Protein AF-W2SW38-F1 (afdb_monomer_lite)

Secondary structure (DSSP, 8-state):
-PPPHHHHHHHHHHHHHTS--------GGG------HHHHHHHHHHHHHHHHHHHHHHHHHHHHS-S-----HHHHHSPPPSTHHHHHHHHHHHHHHHHHHHHHHTTT-HHHHHHHHHHHHHHHHHHT-S-HHHHHHHHHHHHHHHHHHHHHHTS-TTTGGG-HHHHTSTTHHHHHHHHTTSPSSPPP-----SSS--HHHHHHHHHHHHT-TTSHHHHHHHHHHHT------

InterPro domains:
  IPR025749 Sphingomyelin synthase-like domain [PF14360] (107-150)
  IPR045221 Sphingomyelin synthase-like [PTHR21290] (114-204)

pLDDT: mean 73.62, std 12.61, range [33.59, 91.12]

Organism: Necator americanus (NCBI:txid51031)

Radius of gyration: 24.71 Å; chains: 1; bounding box: 71×54×63 Å

Sequence (233 aa):
MRIPYAAQLQRDEIAYETNTVEVPLKPHNEREYKPERLKTVLTVLCFAIVMCINHFVLAVISDIISRLPLPDLAHSLIKQYDTPRHMADVFASVASSVLVLVCVVFHKYRLAAITSCIIAMVCVVVSRIHYSVDVVMGYWISSIIFSVYHGFCEVPHVLRPRNRPFRRLFIFWTMFELERHVPEGRIPNKLEWPLPWPKAISDRFEEWNEQSERSLTGRIALWLSEHRVKLHF

Foldseek 3Di:
DDDDPVVVVVVVVVVVVVPPPPPPPDPPVPQDDDDPVVLVVVVLVVVVVVVVVVLVVVVVCCVVDDPDDDDAPLCVVDPDDDVLPVVLSVQLVVLVVVLSVCCVVCVVAVVSNVVSVVVSVVSNVVSVPDGPVNVVVVVVVVVVVVVLLVVLLVDDLVCNVVDPVLVPDPCSVVSNVVCVPPDDDDDDQADDHPDPDDVVVRVLSVCLVVLDPPDPSSVVSVVCVVVPPPPPD

Structure (mmCIF, N/CA/C/O backbone):
data_AF-W2SW38-F1
#
_entry.id   AF-W2SW38-F1
#
loop_
_atom_site.group_PDB
_atom_site.id
_atom_site.type_symbol
_atom_site.label_atom_id
_atom_site.label_alt_id
_atom_site.label_comp_id
_atom_site.label_asym_id
_atom_site.label_entity_id
_atom_site.label_seq_id
_atom_site.pdbx_PDB_ins_code
_atom_site.Cartn_x
_atom_site.Cartn_y
_atom_site.Cartn_z
_atom_site.occupancy
_atom_site.B_iso_or_equiv
_atom_site.auth_seq_id
_atom_site.auth_comp_id
_atom_site.auth_asym_id
_atom_site.auth_atom_id
_atom_site.pdbx_PDB_model_num
ATOM 1 N N . MET A 1 1 ? -43.162 36.215 -2.937 1.00 50.75 1 MET A N 1
ATOM 2 C CA . MET A 1 1 ? -42.929 36.470 -1.500 1.00 50.75 1 MET A CA 1
ATOM 3 C C . MET A 1 1 ? -41.538 35.940 -1.174 1.00 50.75 1 MET A C 1
ATOM 5 O O . MET A 1 1 ? -41.335 34.735 -1.228 1.00 50.75 1 MET A O 1
ATOM 9 N N . ARG A 1 2 ? -40.541 36.825 -1.048 1.00 52.66 2 ARG A N 1
ATOM 10 C CA . ARG A 1 2 ? -39.123 36.449 -0.921 1.00 52.66 2 ARG A CA 1
ATOM 11 C C . ARG A 1 2 ? -38.861 36.147 0.557 1.00 52.66 2 ARG A C 1
ATOM 13 O O . ARG A 1 2 ? -39.107 37.008 1.395 1.00 52.66 2 ARG A O 1
ATOM 20 N N . ILE A 1 3 ? -38.467 34.916 0.865 1.00 61.06 3 ILE A N 1
ATOM 21 C CA . ILE A 1 3 ? -38.159 34.497 2.237 1.00 61.06 3 ILE A CA 1
ATOM 22 C C . ILE A 1 3 ? -36.977 35.361 2.717 1.00 61.06 3 ILE A C 1
ATOM 24 O O . ILE A 1 3 ? -36.026 35.532 1.952 1.00 61.06 3 ILE A O 1
ATOM 28 N N . PRO A 1 4 ? -37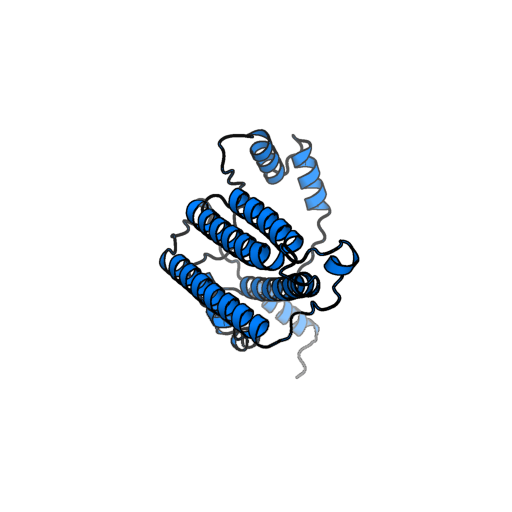.039 35.976 3.911 1.00 74.19 4 PRO A N 1
ATOM 29 C CA . PRO A 1 4 ? -35.945 36.803 4.409 1.00 74.19 4 PRO A CA 1
ATOM 30 C C . PRO A 1 4 ? -34.678 35.956 4.596 1.00 74.19 4 PRO A C 1
ATOM 32 O O . PRO A 1 4 ? -34.756 34.830 5.077 1.00 74.19 4 PRO A O 1
ATOM 35 N N . TYR A 1 5 ? -33.515 36.507 4.237 1.00 67.81 5 TYR A N 1
ATOM 36 C CA . TYR A 1 5 ? -32.211 35.819 4.249 1.00 67.81 5 TYR A CA 1
ATOM 37 C C . TYR A 1 5 ? -31.888 35.147 5.598 1.00 67.81 5 TYR A C 1
ATOM 39 O O . TYR A 1 5 ? -31.395 34.024 5.633 1.00 67.81 5 TYR A O 1
ATOM 47 N N . ALA A 1 6 ? -32.275 35.778 6.711 1.00 69.38 6 ALA A N 1
ATOM 48 C CA . ALA A 1 6 ? -32.138 35.212 8.055 1.00 69.38 6 ALA A CA 1
ATOM 49 C C . ALA A 1 6 ? -32.960 33.923 8.262 1.00 69.38 6 ALA A C 1
ATOM 51 O O . ALA A 1 6 ? -32.505 32.993 8.916 1.00 69.38 6 ALA A O 1
ATOM 52 N N . ALA A 1 7 ? -34.143 33.823 7.648 1.00 69.94 7 ALA A N 1
ATOM 53 C CA . ALA A 1 7 ? -34.978 32.625 7.712 1.00 69.94 7 ALA A CA 1
ATOM 54 C C . ALA A 1 7 ? -34.500 31.509 6.765 1.00 69.94 7 ALA A C 1
ATOM 56 O O . ALA A 1 7 ? -34.932 30.369 6.912 1.00 69.94 7 ALA A O 1
ATOM 57 N N . GLN A 1 8 ? -33.633 31.817 5.794 1.00 66.31 8 GLN A N 1
ATOM 58 C CA . GLN A 1 8 ? -32.903 30.808 5.021 1.00 66.31 8 GLN A CA 1
ATOM 59 C C . GLN A 1 8 ? -31.710 30.279 5.808 1.00 66.31 8 GLN A C 1
ATOM 61 O O . GLN A 1 8 ? -31.630 29.073 5.982 1.00 66.31 8 GLN A O 1
ATOM 66 N N . LEU A 1 9 ? -30.885 31.158 6.386 1.00 64.00 9 LEU A N 1
ATOM 67 C CA . LEU A 1 9 ? -29.769 30.761 7.252 1.00 64.00 9 LEU A CA 1
ATOM 68 C C . LEU A 1 9 ? -30.222 29.877 8.411 1.00 64.00 9 LEU A C 1
ATOM 70 O O . LEU A 1 9 ? -29.642 28.826 8.634 1.00 64.00 9 LEU A O 1
ATOM 74 N N . GLN A 1 10 ? -31.312 30.244 9.083 1.00 67.81 10 GLN A N 1
ATOM 75 C CA . GLN A 1 10 ? -31.830 29.448 10.190 1.00 67.81 10 GLN A CA 1
ATOM 76 C C . GLN A 1 10 ? -32.444 28.123 9.724 1.00 67.81 10 GLN A C 1
ATOM 78 O O . GLN A 1 10 ? -32.380 27.128 10.435 1.00 67.81 10 GLN A O 1
ATOM 83 N N . ARG A 1 11 ? -33.012 28.068 8.513 1.00 65.12 11 ARG A N 1
ATOM 84 C CA . ARG A 1 11 ? -33.488 26.806 7.931 1.00 65.12 11 ARG A CA 1
ATOM 85 C C . ARG A 1 11 ? -32.317 25.912 7.512 1.00 65.12 11 ARG A C 1
ATOM 87 O O . ARG A 1 11 ? -32.427 24.702 7.663 1.00 65.12 11 ARG A O 1
ATOM 94 N N . ASP A 1 12 ? -31.229 26.497 7.022 1.00 56.91 12 ASP A N 1
ATOM 95 C CA . ASP A 1 12 ? -30.011 25.795 6.615 1.00 56.91 12 ASP A CA 1
ATOM 96 C C . ASP A 1 12 ? -29.198 25.326 7.836 1.00 56.91 12 ASP A C 1
ATOM 98 O O . ASP A 1 12 ? -28.694 24.208 7.820 1.00 56.91 12 ASP A O 1
ATOM 102 N N . GLU A 1 13 ? -29.150 26.101 8.927 1.00 55.38 13 GLU A N 1
ATOM 103 C CA . GLU A 1 13 ? -28.596 25.684 10.226 1.00 55.38 13 GLU A CA 1
ATOM 104 C C . GLU A 1 13 ? -29.418 24.553 10.843 1.00 55.38 13 GLU A C 1
ATOM 106 O O . GLU A 1 13 ? -28.853 23.521 11.192 1.00 55.38 13 GLU A O 1
ATOM 111 N N . ILE A 1 14 ? -30.750 24.679 10.893 1.00 55.84 14 ILE A N 1
ATOM 112 C CA . ILE A 1 14 ? -31.628 23.607 11.392 1.00 55.84 14 ILE A CA 1
ATOM 113 C C . ILE A 1 14 ? -31.521 22.362 10.497 1.00 55.84 14 ILE A C 1
ATOM 115 O O . ILE A 1 14 ? -31.554 21.238 10.997 1.00 55.84 14 ILE A O 1
ATOM 119 N N . ALA A 1 15 ? -31.362 22.524 9.178 1.00 52.25 15 ALA A N 1
ATOM 120 C CA . ALA A 1 15 ? -31.119 21.417 8.253 1.00 52.25 15 ALA A CA 1
ATOM 121 C C . ALA A 1 15 ? -29.724 20.795 8.433 1.00 52.25 15 ALA A C 1
ATOM 123 O O . ALA A 1 15 ? -29.569 19.592 8.248 1.00 52.25 15 ALA A O 1
ATOM 124 N N . TYR A 1 16 ? -28.705 21.574 8.796 1.00 45.38 16 TYR A N 1
ATOM 125 C CA . TYR A 1 16 ? -27.364 21.072 9.093 1.00 45.38 16 TYR A CA 1
ATOM 126 C C . TYR A 1 16 ? -27.342 20.301 10.420 1.00 45.38 16 TYR A C 1
ATOM 128 O O . TYR A 1 16 ? -26.825 19.188 10.477 1.00 45.38 16 TYR A O 1
ATOM 136 N N . GLU A 1 17 ? -28.003 20.832 11.447 1.00 47.19 17 GLU A N 1
ATOM 137 C CA . GLU A 1 17 ? -28.128 20.234 12.780 1.00 47.19 17 GLU A CA 1
ATOM 138 C C . GLU A 1 17 ? -29.020 18.976 12.776 1.00 47.19 17 GLU A C 1
ATOM 140 O O . GLU A 1 17 ? -28.776 18.027 13.510 1.00 47.19 17 GLU A O 1
ATOM 145 N N . THR A 1 18 ? -30.001 18.884 11.870 1.00 45.53 18 THR A N 1
ATOM 146 C CA . THR A 1 18 ? -30.769 17.637 11.647 1.00 45.53 18 THR A CA 1
ATOM 147 C C . THR A 1 18 ? -30.067 16.625 10.735 1.00 45.53 18 THR A C 1
ATOM 149 O O . THR A 1 18 ? -30.483 15.468 10.679 1.00 45.53 18 THR A O 1
ATOM 152 N N . ASN A 1 19 ? -28.986 17.018 10.049 1.00 40.38 19 ASN A N 1
ATOM 153 C CA . ASN A 1 19 ? -28.133 16.122 9.261 1.00 40.38 19 ASN A CA 1
ATOM 154 C C . ASN A 1 19 ? -26.862 15.682 10.000 1.00 40.38 19 ASN A C 1
ATOM 156 O O . ASN A 1 19 ? -26.114 14.857 9.465 1.00 40.38 19 ASN A O 1
ATOM 160 N N . THR A 1 20 ? -26.623 16.143 11.232 1.00 40.94 20 THR A N 1
ATOM 161 C CA . THR A 1 20 ? -25.710 15.434 12.128 1.00 40.94 20 THR A CA 1
ATOM 162 C C . THR A 1 20 ? -26.422 14.174 12.584 1.00 40.94 20 THR A C 1
ATOM 164 O O . THR A 1 20 ? -27.051 14.127 13.638 1.00 40.94 20 THR A O 1
ATOM 167 N N . VAL A 1 21 ? -26.368 13.144 11.737 1.00 42.88 21 VAL A N 1
ATOM 168 C CA . VAL A 1 21 ? -26.673 11.779 12.145 1.00 42.88 21 VAL A CA 1
ATOM 169 C C . VAL A 1 21 ? -25.733 11.501 13.309 1.00 42.88 21 VAL A C 1
ATOM 171 O O . VAL A 1 21 ? -24.540 11.271 13.103 1.00 42.88 21 VAL A O 1
ATOM 174 N N . GLU A 1 22 ? -26.249 11.577 14.534 1.00 39.78 22 GLU A N 1
ATOM 175 C CA . GLU A 1 22 ? -25.592 10.997 15.692 1.00 39.78 22 GLU A CA 1
ATOM 176 C C . GLU A 1 22 ? -25.541 9.499 15.422 1.00 39.78 22 GLU A C 1
ATOM 178 O O . GLU A 1 22 ? -26.463 8.755 15.742 1.00 39.78 22 GLU A O 1
ATOM 183 N N . VAL A 1 23 ? -24.501 9.063 14.711 1.00 46.03 23 VAL A N 1
ATOM 184 C CA . VAL A 1 23 ? -24.244 7.650 14.481 1.00 46.03 23 VAL A CA 1
ATOM 185 C C . VAL A 1 23 ? -23.989 7.089 15.871 1.00 46.03 23 VAL A C 1
ATOM 187 O O . VAL A 1 23 ? -22.968 7.446 16.469 1.00 46.03 23 VAL A O 1
ATOM 190 N N . PRO A 1 24 ? -24.892 6.260 16.426 1.00 42.50 24 PRO A N 1
ATOM 191 C CA . PRO A 1 24 ? -24.694 5.717 17.753 1.00 42.50 24 PRO A CA 1
ATOM 192 C C . PRO A 1 24 ? -23.406 4.903 17.699 1.00 42.50 24 PRO A C 1
ATOM 194 O O . PRO A 1 24 ? -23.328 3.855 17.050 1.00 42.50 24 PRO A O 1
ATOM 197 N N . LEU A 1 25 ? -22.350 5.427 18.321 1.00 48.38 25 LEU A N 1
ATOM 198 C CA . LEU A 1 25 ? -21.056 4.772 18.351 1.00 48.38 25 LEU A CA 1
ATOM 199 C C . LEU A 1 25 ? -21.212 3.530 19.220 1.00 48.38 25 LEU A C 1
ATOM 201 O O . LEU A 1 25 ? -21.083 3.591 20.440 1.00 48.38 25 LEU A O 1
ATOM 205 N N . LYS A 1 26 ? -21.507 2.389 18.584 1.00 46.44 26 LYS A N 1
ATOM 206 C CA . LYS A 1 26 ? -21.523 1.098 19.274 1.00 46.44 26 LYS A CA 1
ATOM 207 C C . LYS A 1 26 ? -20.203 0.935 20.033 1.00 46.44 26 LYS A C 1
ATOM 209 O O . LYS A 1 26 ? -19.153 1.039 19.375 1.00 46.44 26 LYS A O 1
ATOM 214 N N . PRO A 1 27 ? -20.236 0.683 21.356 1.00 46.25 27 PRO A N 1
ATOM 215 C CA . PRO A 1 27 ? -19.034 0.521 22.153 1.00 46.25 27 PRO A CA 1
ATOM 216 C C . PRO A 1 27 ? -18.174 -0.600 21.567 1.00 46.25 27 PRO A C 1
ATOM 218 O O . PRO A 1 27 ? -18.657 -1.648 21.139 1.00 46.25 27 PRO A O 1
ATOM 221 N N . HIS A 1 28 ? -16.873 -0.331 21.504 1.00 51.19 28 HIS A N 1
ATOM 222 C CA . HIS A 1 28 ? -15.866 -1.115 20.790 1.00 51.19 28 HIS A CA 1
ATOM 223 C C . HIS A 1 28 ? -15.891 -2.627 21.096 1.00 51.19 28 HIS A C 1
ATOM 225 O O . HIS A 1 28 ? -15.616 -3.419 20.196 1.00 51.19 28 HIS A O 1
ATOM 231 N N . ASN A 1 29 ? -16.273 -3.022 22.315 1.00 50.25 29 ASN A N 1
ATOM 232 C CA . ASN A 1 29 ? -16.305 -4.420 22.756 1.00 50.25 29 ASN A CA 1
ATOM 233 C C . ASN A 1 29 ? -17.302 -5.308 21.987 1.00 50.25 29 ASN A C 1
ATOM 235 O O . ASN A 1 29 ? -17.187 -6.525 22.061 1.00 50.25 29 ASN A O 1
ATOM 239 N N . GLU A 1 30 ? -18.239 -4.736 21.224 1.00 51.88 30 GLU A N 1
ATOM 240 C CA . GLU A 1 30 ? -19.191 -5.506 20.406 1.00 51.88 30 GLU A CA 1
ATOM 241 C C . GLU A 1 30 ? -18.755 -5.705 18.944 1.00 51.88 30 GLU A C 1
ATOM 243 O O . GLU A 1 30 ? -19.443 -6.380 18.176 1.00 51.88 30 GLU A O 1
ATOM 248 N N . ARG A 1 31 ? -17.644 -5.096 18.510 1.00 59.72 31 ARG A N 1
ATOM 249 C CA . ARG A 1 31 ? -17.216 -5.122 17.101 1.00 59.72 31 ARG A CA 1
ATOM 250 C C . ARG A 1 31 ? -16.277 -6.294 16.845 1.00 59.72 31 ARG A C 1
ATOM 252 O O . ARG A 1 31 ? -15.071 -6.120 16.684 1.00 59.72 31 ARG A O 1
ATOM 259 N N . GLU A 1 32 ? -16.837 -7.495 16.819 1.00 60.38 32 GLU A N 1
ATOM 260 C CA . GLU A 1 32 ? -16.107 -8.691 16.409 1.00 60.38 32 GLU A CA 1
ATOM 261 C C . GLU A 1 32 ? -15.997 -8.739 14.876 1.00 60.38 32 GLU A C 1
ATOM 263 O O . GLU A 1 32 ? -16.995 -8.854 14.159 1.00 60.38 32 GLU A O 1
ATOM 268 N N . TYR A 1 33 ? -14.771 -8.629 14.357 1.00 65.88 33 TYR A N 1
ATOM 269 C CA . TYR A 1 33 ? -14.503 -8.764 12.926 1.00 65.88 33 TYR A CA 1
ATOM 270 C C . TYR A 1 33 ? -14.607 -10.234 12.527 1.00 65.88 33 TYR A C 1
ATOM 272 O O . TYR A 1 33 ? -13.735 -11.043 12.853 1.00 65.88 33 TYR A O 1
ATOM 280 N N . LYS A 1 34 ? -15.658 -10.591 11.786 1.00 72.75 34 LYS A N 1
ATOM 281 C CA . LYS A 1 34 ? -15.765 -11.935 11.215 1.00 72.75 34 LYS A CA 1
ATOM 282 C C . LYS A 1 34 ? -14.709 -12.100 10.114 1.00 72.75 34 LYS A C 1
ATOM 284 O O . LYS A 1 34 ? -14.674 -11.284 9.195 1.00 72.75 34 LYS A O 1
ATOM 289 N N . PRO A 1 35 ? -13.852 -13.135 10.169 1.00 74.25 35 PRO A N 1
ATOM 290 C CA . PRO A 1 35 ? -12.830 -13.338 9.152 1.00 74.25 35 PRO A CA 1
ATOM 291 C C . PRO A 1 35 ? -13.473 -13.704 7.810 1.00 74.25 35 PRO A C 1
ATOM 293 O O . PRO A 1 35 ? -14.095 -14.757 7.664 1.00 74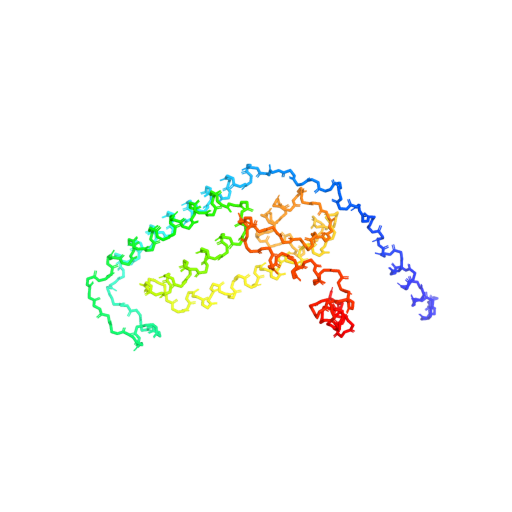.25 35 PRO A O 1
ATOM 296 N N . GLU A 1 36 ? -13.277 -12.866 6.796 1.00 80.75 36 GLU A N 1
ATOM 297 C CA . GLU A 1 36 ? -13.831 -13.065 5.454 1.00 80.75 36 GLU A CA 1
ATOM 298 C C . GLU A 1 36 ? -12.889 -13.877 4.557 1.00 80.75 36 GLU A C 1
ATOM 300 O O . GLU A 1 36 ? -12.371 -13.397 3.547 1.00 80.75 36 GLU A O 1
ATOM 305 N N . ARG A 1 37 ? -12.673 -15.147 4.922 1.00 81.50 37 ARG A N 1
ATOM 306 C CA . ARG A 1 37 ? -11.682 -16.020 4.263 1.00 81.50 37 ARG A CA 1
ATOM 307 C C . ARG A 1 37 ? -11.867 -16.125 2.747 1.00 81.50 37 ARG A C 1
ATOM 309 O O . ARG A 1 37 ? -10.878 -16.195 2.029 1.00 81.50 37 ARG A O 1
ATOM 316 N N . LEU A 1 38 ? -13.108 -16.103 2.253 1.00 85.94 38 LEU A N 1
ATOM 317 C CA . LEU A 1 38 ? -13.392 -16.162 0.816 1.00 85.94 38 LEU A CA 1
ATOM 318 C C . LEU A 1 38 ? -12.831 -14.947 0.067 1.00 85.94 38 LEU A C 1
ATOM 320 O O . LEU A 1 38 ? -12.196 -15.117 -0.970 1.00 85.94 38 LEU A O 1
ATOM 324 N N . LYS A 1 39 ? -13.017 -13.735 0.605 1.00 84.19 39 LYS A N 1
ATOM 325 C CA . LYS A 1 39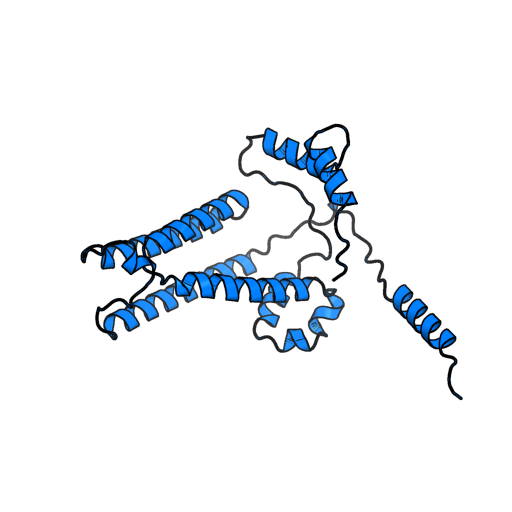 ? -12.484 -12.512 -0.010 1.00 84.19 39 LYS A CA 1
ATOM 326 C C . LYS A 1 39 ? -10.959 -12.520 -0.000 1.00 84.19 39 LYS A C 1
ATOM 328 O O . LYS A 1 39 ? -10.341 -12.117 -0.984 1.00 84.19 39 LYS A O 1
ATOM 333 N N . THR A 1 40 ? -10.351 -13.054 1.061 1.00 81.25 40 THR A N 1
ATOM 334 C CA . THR A 1 40 ? -8.899 -13.256 1.131 1.00 81.25 40 THR A CA 1
ATOM 335 C C . THR A 1 40 ? -8.416 -14.245 0.069 1.00 81.25 40 THR A C 1
ATOM 337 O O . THR A 1 40 ? -7.501 -13.921 -0.679 1.00 81.25 40 THR A O 1
ATOM 340 N N . VAL A 1 41 ? -9.046 -15.418 -0.052 1.00 83.31 41 VAL A N 1
ATOM 341 C CA . VAL A 1 41 ? -8.673 -16.436 -1.053 1.00 83.31 41 VAL A CA 1
ATOM 342 C C . VAL A 1 41 ? -8.831 -15.896 -2.473 1.00 83.31 41 VAL A C 1
ATOM 344 O O . VAL A 1 41 ? -7.918 -16.038 -3.282 1.00 83.31 41 VAL A O 1
ATOM 347 N N . LEU A 1 42 ? -9.948 -15.226 -2.769 1.00 86.12 42 LEU A N 1
ATOM 348 C CA . LEU A 1 42 ? -10.186 -14.615 -4.077 1.00 86.12 42 LEU A CA 1
ATOM 349 C C . LEU A 1 42 ? -9.122 -13.561 -4.409 1.00 86.12 42 LEU A C 1
ATOM 351 O O . LEU A 1 42 ? -8.603 -13.539 -5.522 1.00 86.12 42 LEU A O 1
ATOM 355 N N . THR A 1 43 ? -8.762 -12.726 -3.432 1.00 83.06 43 THR A N 1
ATOM 356 C CA . THR A 1 43 ? -7.692 -11.731 -3.574 1.00 83.06 43 THR A CA 1
ATOM 357 C C . THR A 1 43 ? -6.349 -12.398 -3.875 1.00 83.06 43 THR A C 1
ATOM 359 O O . THR A 1 43 ? -5.677 -11.999 -4.821 1.00 83.06 43 THR A O 1
ATOM 362 N N . VAL A 1 44 ? -5.976 -13.452 -3.140 1.00 79.44 44 VAL A N 1
ATOM 363 C CA . VAL A 1 44 ? -4.724 -14.202 -3.368 1.00 79.44 44 VAL A CA 1
ATOM 364 C C . VAL A 1 44 ? -4.690 -14.828 -4.765 1.00 79.44 44 VAL A C 1
ATOM 366 O O . VAL A 1 44 ? -3.682 -14.714 -5.459 1.00 79.44 44 VAL A O 1
ATOM 369 N N . LEU A 1 45 ? -5.792 -15.439 -5.209 1.00 84.62 45 LEU A N 1
ATOM 370 C CA . LEU A 1 45 ? -5.898 -16.003 -6.557 1.00 84.62 45 LEU A CA 1
ATOM 371 C C . LEU A 1 45 ? -5.769 -14.923 -7.636 1.00 84.62 45 LEU A C 1
ATOM 373 O O . LEU A 1 45 ? -5.050 -15.116 -8.612 1.00 84.62 45 LEU A O 1
ATOM 377 N N . CYS A 1 46 ? -6.420 -13.775 -7.447 1.00 84.62 46 CYS A N 1
ATOM 378 C CA . CYS A 1 46 ? -6.321 -12.643 -8.364 1.00 84.62 46 CYS A CA 1
ATOM 379 C C . CYS A 1 46 ? -4.874 -12.140 -8.477 1.00 84.62 46 CYS A C 1
ATOM 381 O O . CYS A 1 46 ? -4.357 -12.011 -9.585 1.00 84.62 46 CYS A O 1
ATOM 383 N N . PHE A 1 47 ? -4.183 -11.946 -7.347 1.00 79.94 47 PHE A N 1
ATOM 384 C CA . PHE A 1 47 ? -2.769 -11.562 -7.341 1.00 79.94 47 PHE A CA 1
ATOM 385 C C . PHE A 1 47 ? -1.879 -12.593 -8.038 1.00 79.94 47 PHE A C 1
ATOM 387 O O . PHE A 1 47 ? -1.003 -12.202 -8.803 1.00 79.94 47 PHE A O 1
ATOM 394 N N . ALA A 1 48 ? -2.117 -13.892 -7.831 1.00 77.50 48 ALA A N 1
ATOM 395 C CA . ALA A 1 48 ? -1.365 -14.945 -8.510 1.00 77.50 48 ALA A CA 1
ATOM 396 C C . ALA A 1 48 ? -1.571 -14.908 -10.035 1.00 77.50 48 ALA A C 1
ATOM 398 O O . ALA A 1 48 ? -0.605 -14.993 -10.788 1.00 77.50 48 ALA A O 1
ATOM 399 N N . ILE A 1 49 ? -2.811 -14.717 -10.498 1.00 86.31 49 ILE A N 1
ATOM 400 C CA . ILE A 1 49 ? -3.126 -14.586 -11.929 1.00 86.31 49 ILE A CA 1
ATOM 401 C C . ILE A 1 49 ? -2.447 -13.345 -12.519 1.00 86.31 49 ILE A C 1
ATOM 403 O O . ILE A 1 49 ? -1.785 -13.445 -13.551 1.00 86.31 49 ILE A O 1
ATOM 407 N N . VAL A 1 50 ? -2.567 -12.189 -11.857 1.00 83.62 50 VAL A N 1
ATOM 408 C CA . VAL A 1 50 ? -1.928 -10.936 -12.291 1.00 83.62 50 VAL A CA 1
ATOM 409 C C . VAL A 1 50 ? -0.411 -11.088 -12.342 1.00 83.62 50 VAL A C 1
ATOM 411 O O . VAL A 1 50 ? 0.204 -10.661 -13.313 1.00 83.62 50 VAL A O 1
ATOM 414 N N . MET A 1 51 ? 0.192 -11.742 -11.347 1.00 78.62 51 MET A N 1
ATOM 415 C CA . MET A 1 51 ? 1.623 -12.037 -11.329 1.00 78.62 51 MET A CA 1
ATOM 416 C C . MET A 1 51 ? 2.035 -12.890 -12.535 1.00 78.62 51 MET A C 1
ATOM 418 O O . MET A 1 51 ? 2.985 -12.531 -13.226 1.00 78.62 51 MET A O 1
ATOM 422 N N . CYS A 1 52 ? 1.307 -13.973 -12.828 1.00 81.56 52 CYS A N 1
ATOM 423 C CA . CYS A 1 52 ? 1.582 -14.832 -13.982 1.00 81.56 52 CYS A CA 1
ATOM 424 C C . CYS A 1 52 ? 1.467 -14.071 -15.307 1.00 81.56 52 CYS A C 1
ATOM 426 O O . CYS A 1 52 ? 2.350 -14.186 -16.154 1.00 81.56 52 CYS A O 1
ATOM 428 N N . ILE A 1 53 ? 0.409 -13.272 -15.479 1.00 86.12 53 ILE A N 1
ATOM 429 C CA . ILE A 1 53 ? 0.208 -12.462 -16.688 1.00 86.12 53 ILE A CA 1
ATOM 430 C C . ILE A 1 53 ? 1.328 -11.431 -16.825 1.00 86.12 53 ILE A C 1
ATOM 432 O O . ILE A 1 53 ? 1.907 -11.310 -17.899 1.00 86.12 53 ILE A O 1
ATOM 436 N N . ASN A 1 54 ? 1.664 -10.715 -15.751 1.00 81.44 54 ASN A N 1
ATOM 437 C CA . ASN A 1 54 ? 2.715 -9.703 -15.775 1.00 81.44 54 ASN A CA 1
ATOM 438 C C . ASN A 1 54 ? 4.075 -10.321 -16.125 1.00 81.44 54 ASN A C 1
ATOM 440 O O . ASN A 1 54 ? 4.789 -9.803 -16.976 1.00 81.44 54 ASN A O 1
ATOM 444 N N . HIS A 1 55 ? 4.405 -11.468 -15.528 1.00 77.62 55 HIS A N 1
ATOM 445 C CA . HIS A 1 55 ? 5.639 -12.184 -15.834 1.00 77.62 55 HIS A CA 1
ATOM 446 C C . HIS A 1 55 ? 5.668 -12.693 -17.282 1.00 77.62 55 HIS A C 1
ATOM 448 O O . HIS A 1 55 ? 6.678 -12.549 -17.964 1.00 77.62 55 HIS A O 1
ATOM 454 N N . PHE A 1 56 ? 4.548 -13.220 -17.783 1.00 82.94 56 PHE A N 1
ATOM 455 C CA . PHE A 1 56 ? 4.421 -13.635 -19.179 1.00 82.94 56 PHE A CA 1
ATOM 456 C C . PHE A 1 56 ? 4.598 -12.460 -20.150 1.00 82.94 56 PHE A C 1
ATOM 458 O O . PHE A 1 56 ? 5.344 -12.572 -21.117 1.00 82.94 56 PHE A O 1
ATOM 465 N N . VAL A 1 57 ? 3.962 -11.317 -19.880 1.00 83.56 57 VAL A N 1
ATOM 466 C CA . VAL A 1 57 ? 4.091 -10.106 -20.704 1.00 83.56 57 VAL A CA 1
ATOM 467 C C . VAL A 1 57 ? 5.532 -9.601 -20.709 1.00 83.56 57 VAL A C 1
ATOM 469 O O . VAL A 1 57 ? 6.054 -9.294 -21.777 1.00 83.56 57 VAL A O 1
ATOM 472 N N . LEU A 1 58 ? 6.198 -9.563 -19.551 1.00 75.31 58 LEU A N 1
ATOM 473 C CA . LEU A 1 58 ? 7.612 -9.189 -19.465 1.00 75.31 58 LEU A CA 1
ATOM 474 C C . LEU A 1 58 ? 8.501 -10.152 -20.259 1.00 75.31 58 LEU A C 1
ATOM 476 O O . LEU A 1 58 ? 9.357 -9.691 -21.011 1.00 75.31 58 LEU A O 1
ATOM 480 N N . ALA A 1 59 ? 8.253 -11.462 -20.165 1.00 78.38 59 ALA A N 1
ATOM 481 C CA . ALA A 1 59 ? 8.975 -12.463 -20.946 1.00 78.38 59 ALA A CA 1
ATOM 482 C C . ALA A 1 59 ? 8.809 -12.216 -22.456 1.00 78.38 59 ALA A C 1
ATOM 484 O O . ALA A 1 59 ? 9.803 -12.106 -23.170 1.00 78.38 59 ALA A O 1
ATOM 485 N N . VAL A 1 60 ? 7.574 -12.021 -22.929 1.00 83.38 60 VAL A N 1
ATOM 486 C CA . VAL A 1 60 ? 7.276 -11.733 -24.342 1.00 83.38 60 VAL A CA 1
ATOM 487 C C . VAL A 1 60 ? 7.921 -10.425 -24.811 1.00 83.38 60 VAL A C 1
ATOM 489 O O . VAL A 1 60 ? 8.549 -10.395 -25.865 1.00 83.38 60 VAL A O 1
ATOM 492 N N . ILE A 1 61 ? 7.805 -9.339 -24.043 1.00 80.12 61 ILE A N 1
ATOM 493 C CA . ILE A 1 61 ? 8.389 -8.038 -24.409 1.00 80.12 61 ILE A CA 1
ATOM 494 C C . ILE A 1 61 ? 9.915 -8.126 -24.466 1.00 80.12 61 ILE A C 1
ATOM 496 O O . ILE A 1 61 ? 10.517 -7.576 -25.387 1.00 80.12 61 ILE A O 1
ATOM 500 N N . SER A 1 62 ? 10.537 -8.826 -23.514 1.00 71.19 62 SER A N 1
ATOM 501 C CA . SER A 1 62 ? 11.991 -9.005 -23.479 1.00 71.19 62 SER A CA 1
ATOM 502 C C . SER A 1 62 ? 12.535 -9.849 -24.635 1.00 71.19 62 SER A C 1
ATOM 504 O O . SER A 1 62 ? 13.693 -9.677 -25.015 1.00 71.19 62 SER A O 1
ATOM 506 N N . ASP A 1 63 ? 11.708 -10.733 -25.198 1.00 79.50 63 ASP A N 1
ATOM 507 C CA . ASP A 1 63 ? 12.051 -11.540 -26.370 1.00 79.50 63 ASP A CA 1
ATOM 508 C C . ASP A 1 63 ? 11.865 -10.746 -27.678 1.00 79.50 63 ASP A C 1
ATOM 510 O O . ASP A 1 63 ? 12.682 -10.842 -28.593 1.00 79.50 63 ASP A O 1
ATOM 514 N N . ILE A 1 64 ? 10.830 -9.896 -27.752 1.00 77.88 64 ILE A N 1
ATOM 515 C CA . ILE A 1 64 ? 10.499 -9.101 -28.948 1.00 77.88 64 ILE A CA 1
ATOM 516 C C . ILE A 1 64 ? 11.369 -7.838 -29.086 1.00 77.88 64 ILE A C 1
ATOM 518 O O . ILE A 1 64 ? 11.759 -7.476 -30.198 1.00 77.88 64 ILE A O 1
ATOM 522 N N . ILE A 1 65 ? 11.651 -7.125 -27.991 1.00 74.44 65 ILE A N 1
ATOM 523 C CA . ILE A 1 65 ? 12.393 -5.856 -28.009 1.00 74.44 65 ILE A CA 1
ATOM 524 C C . ILE A 1 65 ? 13.871 -6.119 -27.694 1.00 74.44 65 ILE A C 1
ATOM 526 O O . ILE A 1 65 ? 14.221 -6.627 -26.633 1.00 74.44 65 ILE A O 1
ATOM 530 N N . SER A 1 66 ? 14.754 -5.736 -28.625 1.00 57.88 66 SER A N 1
ATOM 531 C CA . SER A 1 66 ? 16.215 -5.853 -28.516 1.00 57.88 66 SER A CA 1
ATOM 532 C C . SER A 1 66 ? 16.789 -5.441 -27.149 1.00 57.88 66 SER A C 1
ATOM 534 O O . SER A 1 66 ? 16.405 -4.436 -26.561 1.00 57.88 66 SER A O 1
ATOM 536 N N . ARG A 1 67 ? 17.810 -6.199 -26.717 1.00 59.03 67 ARG A N 1
ATOM 537 C CA . ARG A 1 67 ? 18.482 -6.293 -25.396 1.00 59.03 67 ARG A CA 1
ATOM 538 C C . ARG A 1 67 ? 19.056 -5.017 -24.750 1.00 59.03 67 ARG A C 1
ATOM 540 O O . ARG A 1 67 ? 19.771 -5.150 -23.748 1.00 59.03 67 ARG A O 1
ATOM 547 N N . LEU A 1 68 ? 18.822 -3.834 -25.305 1.00 61.78 68 LEU A N 1
ATOM 548 C CA . LEU A 1 68 ? 19.414 -2.580 -24.840 1.00 61.78 68 LEU A CA 1
ATOM 549 C C . LEU A 1 68 ? 18.534 -1.961 -23.742 1.00 61.78 68 LEU A C 1
ATOM 551 O O . LEU A 1 68 ? 17.398 -1.581 -24.024 1.00 61.78 68 LEU A O 1
ATOM 555 N N . PRO A 1 69 ? 19.021 -1.865 -22.491 1.00 64.19 69 PRO A N 1
ATOM 556 C CA . PRO A 1 69 ? 18.251 -1.250 -21.421 1.00 64.19 69 PRO A CA 1
ATOM 557 C C . PRO A 1 69 ? 18.080 0.249 -21.694 1.00 64.19 69 PRO A C 1
ATOM 559 O O . PRO A 1 69 ? 19.037 0.922 -22.082 1.00 64.19 69 PRO A O 1
ATOM 562 N N . LEU A 1 70 ? 16.877 0.786 -21.461 1.00 65.44 70 LEU A N 1
ATOM 563 C CA . LEU A 1 70 ? 16.674 2.234 -21.473 1.00 65.44 70 LEU A CA 1
ATOM 564 C C . LEU A 1 70 ? 17.628 2.914 -20.465 1.00 65.44 70 LEU A C 1
ATOM 566 O O . LEU A 1 70 ? 17.915 2.340 -19.402 1.00 65.44 70 LEU A O 1
ATOM 570 N N . PRO A 1 71 ? 18.125 4.125 -20.780 1.00 65.75 71 PRO A N 1
ATOM 571 C CA . PRO A 1 71 ? 18.954 4.892 -19.861 1.00 65.75 71 PRO A CA 1
ATOM 572 C C . PRO A 1 71 ? 18.113 5.295 -18.644 1.00 65.75 71 PRO A C 1
ATOM 574 O O . PRO A 1 71 ? 17.242 6.155 -18.733 1.00 65.75 71 PRO A O 1
ATOM 577 N N . ASP A 1 72 ? 18.374 4.647 -17.512 1.00 71.38 72 ASP A N 1
ATOM 578 C CA . ASP A 1 72 ? 17.695 4.879 -16.238 1.00 71.38 72 ASP A CA 1
ATOM 579 C C . ASP A 1 72 ? 18.680 5.424 -15.199 1.00 71.38 72 ASP A C 1
ATOM 581 O O . ASP A 1 72 ? 19.881 5.147 -15.257 1.00 71.38 72 ASP A O 1
ATOM 585 N N . LEU A 1 73 ? 18.173 6.162 -14.211 1.00 68.50 73 LEU A N 1
ATOM 586 C CA . LEU A 1 73 ? 18.955 6.706 -13.102 1.00 68.50 73 LEU A CA 1
ATOM 587 C C . LEU A 1 73 ? 19.717 5.599 -12.350 1.00 68.50 73 LEU A C 1
ATOM 589 O O . LEU A 1 73 ? 20.875 5.771 -11.978 1.00 68.50 73 LEU A O 1
ATOM 593 N N . ALA A 1 74 ? 19.106 4.424 -12.180 1.00 64.88 74 ALA A N 1
ATOM 594 C CA . ALA A 1 74 ? 19.760 3.273 -11.556 1.00 64.88 74 ALA A CA 1
ATOM 595 C C . ALA A 1 74 ? 20.893 2.678 -12.420 1.00 64.88 74 ALA A C 1
ATOM 597 O O . ALA A 1 74 ? 21.846 2.100 -11.888 1.00 64.88 74 ALA A O 1
ATOM 598 N N . HIS A 1 75 ? 20.814 2.820 -13.747 1.00 65.31 75 HIS A N 1
ATOM 599 C CA . HIS A 1 75 ? 21.848 2.371 -14.685 1.00 65.31 75 HIS A CA 1
ATOM 600 C C . HIS A 1 75 ? 23.009 3.366 -14.794 1.00 65.31 75 HIS A C 1
ATOM 602 O O . HIS A 1 75 ? 24.144 2.943 -15.007 1.00 65.31 75 HIS A O 1
ATOM 608 N N . SER A 1 76 ? 22.759 4.666 -14.605 1.00 70.19 76 SER A N 1
ATOM 609 C CA . SER A 1 76 ? 23.817 5.684 -14.609 1.00 70.19 76 SER A CA 1
ATOM 610 C C . SER A 1 76 ? 24.645 5.689 -13.322 1.00 70.19 76 SER A C 1
ATOM 612 O O . SER A 1 76 ? 25.841 5.973 -13.364 1.00 70.19 76 SER A O 1
ATOM 614 N N . LEU A 1 77 ? 24.038 5.331 -12.186 1.00 72.56 77 LEU A N 1
ATOM 615 C CA . LEU A 1 77 ? 24.709 5.335 -10.884 1.00 72.56 77 LEU A CA 1
ATOM 616 C C . LEU A 1 77 ? 25.601 4.111 -10.639 1.00 72.56 77 LEU A C 1
ATOM 618 O O . LEU A 1 77 ? 26.506 4.180 -9.809 1.00 72.56 77 LEU A O 1
ATOM 622 N N . ILE A 1 78 ? 25.364 2.977 -11.311 1.00 66.00 78 ILE A N 1
ATOM 623 C CA . ILE A 1 78 ? 26.114 1.747 -11.034 1.00 66.00 78 ILE A CA 1
ATOM 624 C C . ILE A 1 78 ? 26.312 0.911 -12.312 1.00 66.00 78 ILE A C 1
ATOM 626 O O . ILE A 1 78 ? 25.350 0.516 -12.968 1.00 66.00 78 ILE A O 1
ATOM 630 N N . LYS A 1 79 ? 27.565 0.551 -12.613 1.00 63.19 79 LYS A N 1
ATOM 631 C CA . LYS A 1 79 ? 27.964 -0.212 -13.809 1.00 63.19 79 LYS A CA 1
ATOM 632 C C . LYS A 1 79 ? 27.307 -1.603 -13.873 1.00 63.19 79 LYS A C 1
ATOM 634 O O . LYS A 1 79 ? 27.308 -2.337 -12.885 1.00 63.19 79 LYS A O 1
ATOM 639 N N . GLN A 1 80 ? 26.767 -1.963 -15.038 1.00 59.78 80 GLN A N 1
ATOM 640 C CA . GLN A 1 80 ? 26.094 -3.241 -15.291 1.00 59.78 80 GLN A CA 1
ATOM 641 C C . GLN A 1 80 ? 27.078 -4.299 -15.820 1.00 59.78 80 GLN A C 1
ATOM 643 O O . GLN A 1 80 ? 27.900 -4.007 -16.685 1.00 59.78 80 GLN A O 1
ATOM 648 N N . TYR A 1 81 ? 26.984 -5.520 -15.290 1.00 63.56 81 TYR A N 1
ATOM 649 C CA . TYR A 1 81 ? 27.582 -6.735 -15.863 1.00 63.56 81 TYR A CA 1
ATOM 650 C C . TYR A 1 81 ? 26.483 -7.522 -16.611 1.00 63.56 81 TYR A C 1
ATOM 652 O O . TYR A 1 81 ? 25.305 -7.278 -16.353 1.00 63.56 81 TYR A O 1
ATOM 660 N N . ASP A 1 82 ? 26.831 -8.441 -17.523 1.00 63.00 82 ASP A N 1
ATOM 661 C CA . ASP A 1 82 ? 25.864 -9.132 -18.411 1.00 63.00 82 ASP A CA 1
ATOM 662 C C . ASP A 1 82 ? 25.209 -10.389 -17.799 1.00 63.00 82 ASP A C 1
ATOM 664 O O . ASP A 1 82 ? 24.025 -10.651 -18.005 1.00 63.00 82 ASP A O 1
ATOM 668 N N . THR A 1 83 ? 25.938 -11.134 -16.965 1.00 64.31 83 THR A N 1
ATOM 669 C CA . THR A 1 83 ? 25.449 -12.300 -16.197 1.00 64.31 83 THR A CA 1
ATOM 670 C C . THR A 1 83 ? 24.256 -12.036 -15.239 1.00 64.31 83 THR A C 1
ATOM 672 O O . THR A 1 83 ? 23.401 -12.912 -15.105 1.00 64.31 83 THR A O 1
ATOM 675 N N . PRO A 1 84 ? 24.121 -10.866 -14.579 1.00 63.16 84 PRO A N 1
ATOM 676 C CA . PRO A 1 84 ? 23.035 -10.540 -13.651 1.00 63.16 84 PRO A CA 1
ATOM 677 C C . PRO A 1 84 ? 21.629 -10.502 -14.249 1.00 63.16 84 PRO A C 1
ATOM 679 O O . PRO A 1 84 ? 20.679 -10.600 -13.484 1.00 63.16 84 PRO A O 1
ATOM 682 N N . ARG A 1 85 ? 21.455 -10.358 -15.571 1.00 60.19 85 ARG A N 1
ATOM 683 C CA . ARG A 1 85 ? 20.119 -10.157 -16.163 1.00 60.19 85 ARG A CA 1
ATOM 684 C C . ARG A 1 85 ? 19.180 -11.336 -15.897 1.00 60.19 85 ARG A C 1
ATOM 686 O O . ARG A 1 85 ? 18.076 -11.135 -15.417 1.00 60.19 85 ARG A O 1
ATOM 693 N N . HIS A 1 86 ? 19.654 -12.561 -16.119 1.00 64.56 86 HIS A N 1
ATOM 694 C CA . HIS A 1 86 ? 18.878 -13.772 -15.826 1.00 64.56 86 HIS A CA 1
ATOM 695 C C . HIS A 1 86 ? 18.749 -14.044 -14.327 1.00 64.56 86 HIS A C 1
ATOM 697 O O . HIS A 1 86 ? 17.758 -14.613 -13.879 1.00 64.56 86 HIS A O 1
ATOM 703 N N . MET A 1 87 ? 19.746 -13.638 -13.539 1.00 67.56 87 MET A N 1
ATOM 704 C CA . MET A 1 87 ? 19.673 -13.792 -12.090 1.00 67.56 87 MET A CA 1
ATOM 705 C C . MET A 1 87 ? 18.640 -12.847 -11.481 1.00 67.56 87 MET A C 1
ATOM 707 O O . MET A 1 87 ? 17.993 -13.212 -10.506 1.00 67.56 87 MET A O 1
ATOM 711 N N . ALA A 1 88 ? 18.453 -11.665 -12.066 1.00 66.25 88 ALA A N 1
ATOM 712 C CA . ALA A 1 88 ? 17.522 -10.664 -11.581 1.00 66.25 88 ALA A CA 1
ATOM 713 C C . ALA A 1 88 ? 16.076 -11.197 -11.595 1.00 66.25 88 ALA A C 1
ATOM 715 O O . ALA A 1 88 ? 15.442 -11.227 -10.541 1.00 66.25 88 ALA A O 1
ATOM 716 N N . ASP A 1 89 ? 15.589 -11.732 -12.718 1.00 69.56 89 ASP A N 1
ATOM 717 C CA . ASP A 1 89 ? 14.224 -12.281 -12.814 1.00 69.56 89 ASP A CA 1
ATOM 718 C C . ASP A 1 89 ? 13.968 -13.419 -11.809 1.00 69.56 89 ASP A C 1
ATOM 720 O O . ASP A 1 89 ? 12.894 -13.521 -11.203 1.00 69.56 89 ASP A O 1
ATOM 724 N N . VAL A 1 90 ? 14.983 -14.255 -11.566 1.00 74.38 90 VAL A N 1
ATOM 725 C CA . VAL A 1 90 ? 14.934 -15.322 -10.556 1.00 74.38 90 VAL A CA 1
ATOM 726 C C . VAL A 1 90 ? 14.898 -14.734 -9.143 1.00 74.38 90 VAL A C 1
ATOM 728 O O . VAL A 1 90 ? 14.080 -15.145 -8.325 1.00 74.38 90 VAL A O 1
ATOM 731 N N . PHE A 1 91 ? 15.731 -13.738 -8.842 1.00 74.06 91 PHE A N 1
ATOM 732 C CA . PHE A 1 91 ? 15.728 -13.087 -7.532 1.00 74.06 91 PHE A CA 1
ATOM 733 C C . PHE A 1 91 ? 14.412 -12.358 -7.246 1.00 74.06 91 PHE A C 1
ATOM 735 O O . PHE A 1 91 ? 13.902 -12.466 -6.131 1.00 74.06 91 PHE A O 1
ATOM 742 N N . ALA A 1 92 ? 13.828 -11.669 -8.229 1.00 71.44 92 ALA A N 1
ATOM 743 C CA . ALA A 1 92 ? 12.540 -11.004 -8.057 1.00 71.44 92 ALA A CA 1
ATOM 744 C C . ALA A 1 92 ? 11.391 -11.996 -7.891 1.00 71.44 92 ALA A C 1
ATOM 746 O O . ALA A 1 92 ? 10.602 -11.847 -6.962 1.00 71.44 92 ALA A O 1
ATOM 747 N N . SER A 1 93 ? 11.316 -13.040 -8.718 1.00 72.88 93 SER A N 1
ATOM 748 C CA . SER A 1 93 ? 10.267 -14.058 -8.578 1.00 72.88 93 SER A CA 1
ATOM 749 C C . SER A 1 93 ? 10.338 -14.788 -7.233 1.00 72.88 93 SER A C 1
ATOM 751 O O . SER A 1 93 ? 9.302 -14.997 -6.593 1.00 72.88 93 SER A O 1
ATOM 753 N N . VAL A 1 94 ? 11.542 -15.103 -6.743 1.00 78.56 94 VAL A N 1
ATOM 754 C CA . VAL A 1 94 ? 11.742 -15.679 -5.405 1.00 78.56 94 VAL A CA 1
ATOM 755 C C . VAL A 1 94 ? 11.344 -14.683 -4.314 1.00 78.56 94 VAL A C 1
ATOM 757 O O . VAL A 1 94 ? 10.585 -15.047 -3.417 1.00 78.56 94 VAL A O 1
ATOM 760 N N . ALA A 1 95 ? 11.784 -13.424 -4.394 1.00 75.12 95 ALA A N 1
ATOM 761 C CA . ALA A 1 95 ? 11.450 -12.397 -3.406 1.00 75.12 95 ALA A CA 1
ATOM 762 C C . ALA A 1 95 ? 9.937 -12.127 -3.330 1.00 75.12 95 ALA A C 1
ATOM 764 O O . ALA A 1 95 ? 9.378 -12.083 -2.234 1.00 75.12 95 ALA A O 1
ATOM 765 N N . SER A 1 96 ? 9.254 -12.018 -4.473 1.00 72.00 96 SER A N 1
ATOM 766 C CA . SER A 1 96 ? 7.797 -11.862 -4.542 1.00 72.00 96 SER A CA 1
ATOM 767 C C . SER A 1 96 ? 7.059 -13.088 -4.000 1.00 72.00 96 SER A C 1
ATOM 769 O O . SER A 1 96 ? 6.081 -12.937 -3.271 1.00 72.00 96 SER A O 1
ATOM 771 N N . SER A 1 97 ? 7.542 -14.301 -4.282 1.00 75.38 97 SER A N 1
ATOM 772 C CA . SER A 1 97 ? 6.942 -15.538 -3.760 1.00 75.38 97 SER A CA 1
ATOM 773 C C . SER A 1 97 ? 7.091 -15.652 -2.241 1.00 75.38 97 SER A C 1
ATOM 775 O O . SER A 1 97 ? 6.133 -15.990 -1.544 1.00 75.38 97 SER A O 1
ATOM 777 N N . VAL A 1 98 ? 8.271 -15.315 -1.709 1.00 78.81 98 VAL A N 1
ATOM 778 C CA . VAL A 1 98 ? 8.522 -15.250 -0.262 1.00 78.81 98 VAL A CA 1
ATOM 779 C C . VAL A 1 98 ? 7.648 -14.179 0.385 1.00 78.81 98 VAL A C 1
ATOM 781 O O . VAL A 1 98 ? 7.068 -14.433 1.438 1.00 78.81 98 VAL A O 1
ATOM 784 N N . LEU A 1 99 ? 7.489 -13.014 -0.251 1.00 75.50 99 LEU A N 1
ATOM 785 C CA . LEU A 1 99 ? 6.611 -11.954 0.237 1.00 75.50 99 LEU A CA 1
ATOM 786 C C . LEU A 1 99 ? 5.161 -12.435 0.348 1.00 75.50 99 LEU A C 1
ATOM 788 O O . LEU A 1 99 ? 4.557 -12.285 1.405 1.00 75.50 99 LEU A O 1
ATOM 792 N N . VAL A 1 100 ? 4.617 -13.056 -0.702 1.00 73.12 100 VAL A N 1
ATOM 793 C CA . VAL A 1 100 ? 3.250 -13.601 -0.684 1.00 73.12 100 VAL A CA 1
ATOM 794 C C . VAL A 1 100 ? 3.104 -14.655 0.412 1.00 73.12 100 VAL A C 1
ATOM 796 O O . VAL A 1 100 ? 2.144 -14.603 1.179 1.00 73.12 100 VAL A O 1
ATOM 799 N N . LEU A 1 101 ? 4.069 -15.569 0.548 1.00 76.94 101 LEU A N 1
ATOM 800 C CA . LEU A 1 101 ? 4.062 -16.588 1.598 1.00 76.94 101 LEU A CA 1
ATOM 801 C C . LEU A 1 101 ? 4.048 -15.960 2.998 1.00 76.94 101 LEU A C 1
ATOM 803 O O . LEU A 1 101 ? 3.227 -16.334 3.834 1.00 76.94 101 LEU A O 1
ATOM 807 N N . VAL A 1 102 ? 4.922 -14.982 3.247 1.00 74.69 102 VAL A N 1
ATOM 808 C CA . VAL A 1 102 ? 4.993 -14.274 4.529 1.00 74.69 102 VAL A CA 1
ATOM 809 C C . VAL A 1 102 ? 3.698 -13.509 4.789 1.00 74.69 102 VAL A C 1
ATOM 811 O O . VAL A 1 102 ? 3.142 -13.625 5.876 1.00 74.69 102 VAL A O 1
ATOM 814 N N . CYS A 1 103 ? 3.161 -12.792 3.803 1.00 72.56 103 CYS A N 1
ATOM 815 C CA . CYS A 1 103 ? 1.889 -12.087 3.937 1.00 72.56 103 CYS A CA 1
ATOM 816 C C . CYS A 1 103 ? 0.722 -13.039 4.234 1.00 72.56 103 CYS A C 1
ATOM 818 O O . CYS A 1 103 ? -0.154 -12.675 5.010 1.00 72.56 103 CYS A O 1
ATOM 820 N N . VAL A 1 104 ? 0.705 -14.250 3.668 1.00 70.38 104 VAL A N 1
ATOM 821 C CA . VAL A 1 104 ? -0.342 -15.256 3.921 1.00 70.38 104 VAL A CA 1
ATOM 822 C C . VAL A 1 104 ? -0.204 -15.867 5.320 1.00 70.38 104 VAL A C 1
ATOM 824 O O . VAL A 1 104 ? -1.176 -15.907 6.079 1.00 70.38 104 VAL A O 1
ATOM 827 N N . VAL A 1 105 ? 1.001 -16.312 5.691 1.00 72.75 105 VAL A N 1
ATOM 828 C CA . VAL A 1 105 ? 1.269 -16.972 6.984 1.00 72.75 105 VAL A CA 1
ATOM 829 C C . VAL A 1 105 ? 1.144 -15.982 8.140 1.00 72.75 105 VAL A C 1
ATOM 831 O O . VAL A 1 105 ? 0.504 -16.265 9.152 1.00 72.75 105 VAL A O 1
ATOM 834 N N . PHE A 1 106 ? 1.705 -14.789 7.969 1.00 68.19 106 PHE A N 1
ATOM 835 C CA . PHE A 1 106 ? 1.756 -13.740 8.977 1.00 68.19 106 PHE A CA 1
ATOM 836 C C . PHE A 1 106 ? 0.708 -12.647 8.734 1.00 68.19 106 PHE A C 1
ATOM 838 O O . PHE A 1 106 ? 0.870 -11.542 9.243 1.00 68.19 106 PHE A O 1
ATOM 845 N N . HIS A 1 107 ? -0.400 -12.935 8.032 1.00 65.88 107 HIS A N 1
ATOM 846 C CA . HIS A 1 107 ? -1.472 -11.946 7.794 1.00 65.88 107 HIS A CA 1
ATOM 847 C C . HIS A 1 107 ? -2.024 -11.347 9.101 1.00 65.88 107 HIS A C 1
ATOM 849 O O . HIS A 1 107 ? -2.466 -10.200 9.138 1.00 65.88 107 HIS A O 1
ATOM 855 N N . LYS A 1 108 ? -1.966 -12.124 10.192 1.00 65.19 108 LYS A N 1
ATOM 856 C CA . LYS A 1 108 ? -2.343 -11.699 11.546 1.00 65.19 108 LYS A CA 1
ATOM 857 C C . LYS A 1 108 ? -1.353 -10.688 12.142 1.00 65.19 108 LYS A C 1
ATOM 859 O O . LYS A 1 108 ? -1.723 -9.866 12.967 1.00 65.19 108 LYS A O 1
ATOM 864 N N . TYR A 1 109 ? -0.101 -10.723 11.708 1.00 66.81 109 TYR A N 1
ATOM 865 C CA . TYR A 1 109 ? 1.016 -9.962 12.251 1.00 66.81 109 TYR A CA 1
ATOM 866 C C . TYR A 1 109 ? 1.391 -8.809 11.314 1.00 66.81 109 TYR A C 1
ATOM 868 O O . TYR A 1 109 ? 2.427 -8.826 10.646 1.00 66.81 109 TYR A O 1
ATOM 876 N N . ARG A 1 110 ? 0.530 -7.783 11.285 1.00 68.50 110 ARG A N 1
ATOM 877 C CA . ARG A 1 110 ? 0.596 -6.635 10.356 1.00 68.50 110 ARG A CA 1
ATOM 878 C C . ARG A 1 110 ? 1.984 -5.996 10.261 1.00 68.50 110 ARG A C 1
ATOM 880 O O . ARG A 1 110 ? 2.424 -5.674 9.167 1.00 68.50 110 ARG A O 1
ATOM 887 N N . LEU A 1 111 ? 2.693 -5.846 11.380 1.00 64.62 111 LEU A N 1
ATOM 888 C CA . LEU A 1 111 ? 4.029 -5.242 11.399 1.00 64.62 111 LEU A CA 1
ATOM 889 C C . LEU A 1 111 ? 5.096 -6.108 10.729 1.00 64.62 111 LEU A C 1
ATOM 891 O O . LEU A 1 111 ? 5.899 -5.580 9.969 1.00 64.62 111 LEU A O 1
ATOM 895 N N . ALA A 1 112 ? 5.072 -7.425 10.949 1.00 67.81 112 ALA A N 1
ATOM 896 C CA . ALA A 1 112 ? 5.990 -8.336 10.269 1.00 67.81 112 ALA A CA 1
ATOM 897 C C . ALA A 1 112 ? 5.757 -8.299 8.751 1.00 67.81 112 ALA A C 1
ATOM 899 O O . ALA A 1 112 ? 6.710 -8.184 7.985 1.00 67.81 112 ALA A O 1
ATOM 900 N N . ALA A 1 113 ? 4.488 -8.284 8.326 1.00 69.31 113 ALA A N 1
ATOM 901 C CA . ALA A 1 113 ? 4.128 -8.122 6.921 1.00 69.31 113 ALA A CA 1
ATOM 902 C C . ALA A 1 113 ? 4.614 -6.777 6.345 1.00 69.31 113 ALA A C 1
ATOM 904 O O . ALA A 1 113 ? 5.215 -6.761 5.275 1.00 69.31 113 ALA A O 1
ATOM 905 N N . ILE A 1 114 ? 4.431 -5.660 7.063 1.00 71.50 114 ILE A N 1
ATOM 906 C CA . ILE A 1 114 ? 4.905 -4.331 6.634 1.00 71.50 114 ILE A CA 1
ATOM 907 C C . ILE A 1 114 ? 6.431 -4.311 6.480 1.00 71.50 114 ILE A C 1
ATOM 909 O O . ILE A 1 114 ? 6.933 -3.850 5.455 1.00 71.50 114 ILE A O 1
ATOM 913 N N . THR A 1 115 ? 7.182 -4.832 7.454 1.00 68.62 115 THR A N 1
ATOM 914 C CA . THR A 1 115 ? 8.649 -4.886 7.375 1.00 68.62 115 THR A CA 1
ATOM 915 C C . THR A 1 115 ? 9.113 -5.739 6.195 1.00 68.62 115 THR A C 1
ATOM 917 O O . THR A 1 115 ? 10.004 -5.321 5.457 1.00 68.62 115 THR A O 1
ATOM 920 N N . SER A 1 116 ? 8.480 -6.890 5.955 1.00 69.38 116 SER A N 1
ATOM 921 C CA . SER A 1 116 ? 8.777 -7.731 4.793 1.00 69.38 116 SER A CA 1
ATOM 922 C C . SER A 1 116 ? 8.452 -7.045 3.464 1.00 69.38 116 SER A C 1
ATOM 924 O O . SER A 1 116 ? 9.250 -7.155 2.537 1.00 69.38 116 SER A O 1
ATOM 926 N N . CYS A 1 117 ? 7.359 -6.280 3.369 1.00 75.69 117 CYS A N 1
ATOM 927 C CA . CYS A 1 117 ? 7.047 -5.470 2.186 1.00 75.69 117 CYS A CA 1
ATOM 928 C C . CYS A 1 117 ? 8.113 -4.397 1.920 1.00 75.69 117 CYS A C 1
ATOM 930 O O . CYS A 1 117 ? 8.502 -4.197 0.773 1.00 75.69 117 CYS A O 1
ATOM 932 N N . ILE A 1 118 ? 8.603 -3.718 2.965 1.00 76.81 118 ILE A N 1
ATOM 933 C CA . ILE A 1 118 ? 9.649 -2.690 2.833 1.00 76.81 118 ILE A CA 1
ATOM 934 C C . ILE A 1 118 ? 10.956 -3.321 2.349 1.00 76.81 118 ILE A C 1
ATOM 936 O O . ILE A 1 118 ? 11.556 -2.829 1.396 1.00 76.81 118 ILE A O 1
ATOM 940 N N . ILE A 1 119 ? 11.374 -4.431 2.964 1.00 75.69 119 ILE A N 1
ATOM 941 C CA . ILE A 1 119 ? 12.575 -5.166 2.550 1.00 75.69 119 ILE A CA 1
ATOM 942 C C . ILE A 1 119 ? 12.429 -5.633 1.099 1.00 75.69 119 ILE A C 1
ATOM 944 O O . ILE A 1 119 ? 13.337 -5.420 0.300 1.00 75.69 119 ILE A O 1
ATOM 948 N N . ALA A 1 120 ? 11.274 -6.193 0.730 1.00 71.12 120 ALA A N 1
ATOM 949 C CA . ALA A 1 120 ? 10.999 -6.617 -0.637 1.00 71.12 120 ALA A CA 1
ATOM 950 C C . ALA A 1 120 ? 11.069 -5.446 -1.628 1.00 71.12 120 ALA A C 1
ATOM 952 O O . ALA A 1 120 ? 11.704 -5.584 -2.668 1.00 71.12 120 ALA A O 1
ATOM 953 N N . MET A 1 121 ? 10.500 -4.283 -1.298 1.00 71.31 121 MET A N 1
ATOM 954 C CA . MET A 1 121 ? 10.570 -3.090 -2.148 1.00 71.31 121 MET A CA 1
ATOM 955 C C . MET A 1 121 ? 12.019 -2.637 -2.368 1.00 71.31 121 MET A C 1
ATOM 957 O O . MET A 1 121 ? 12.421 -2.377 -3.499 1.00 71.31 121 MET A O 1
ATOM 961 N N . VAL A 1 122 ? 12.835 -2.613 -1.309 1.00 73.12 122 VAL A N 1
ATOM 962 C CA . VAL A 1 122 ? 14.267 -2.287 -1.415 1.00 73.12 122 VAL A CA 1
ATOM 963 C C . VAL A 1 122 ? 14.997 -3.319 -2.277 1.00 73.12 122 VAL A C 1
ATOM 965 O O . VAL A 1 122 ? 15.749 -2.936 -3.168 1.00 73.12 122 VAL A O 1
ATOM 968 N N . CYS A 1 123 ? 14.751 -4.616 -2.075 1.00 67.25 123 CYS A N 1
ATOM 969 C CA . CYS A 1 123 ? 15.346 -5.681 -2.885 1.00 67.25 123 CYS A CA 1
ATOM 970 C C . CYS A 1 123 ? 14.957 -5.574 -4.366 1.00 67.25 123 CYS A C 1
ATOM 972 O O . CYS A 1 123 ? 15.814 -5.740 -5.229 1.00 67.25 123 CYS A O 1
ATOM 974 N N . VAL A 1 124 ? 13.696 -5.255 -4.665 1.00 67.19 124 VAL A N 1
ATOM 975 C CA . VAL A 1 124 ? 13.194 -5.062 -6.032 1.00 67.19 124 VAL A CA 1
ATOM 976 C C . VAL A 1 124 ? 13.866 -3.857 -6.693 1.00 67.19 124 VAL A C 1
ATOM 978 O O . VAL A 1 124 ? 14.362 -3.977 -7.811 1.00 67.19 124 VAL A O 1
ATOM 981 N N . VAL A 1 125 ? 13.987 -2.727 -5.995 1.00 66.12 125 VAL A N 1
ATOM 982 C CA . VAL A 1 125 ? 14.698 -1.545 -6.515 1.00 66.12 125 VAL A CA 1
ATOM 983 C C . VAL A 1 125 ? 16.184 -1.849 -6.745 1.00 66.12 125 VAL A C 1
ATOM 985 O O . VAL A 1 125 ? 16.740 -1.505 -7.786 1.00 66.12 125 VAL A O 1
ATOM 988 N N . VAL A 1 126 ? 16.828 -2.558 -5.814 1.00 65.50 126 VAL A N 1
ATOM 989 C CA . VAL A 1 126 ? 18.238 -2.965 -5.933 1.00 65.50 126 VAL A CA 1
ATOM 990 C C . VAL A 1 126 ? 18.449 -3.983 -7.061 1.00 65.50 126 VAL A C 1
ATOM 992 O O . VAL A 1 126 ? 19.513 -3.977 -7.681 1.00 65.50 126 VAL A O 1
ATOM 995 N N . SER A 1 127 ? 17.445 -4.814 -7.370 1.00 64.00 127 SER A N 1
ATOM 996 C CA . SER A 1 127 ? 17.499 -5.803 -8.457 1.00 64.00 127 SER A CA 1
ATOM 997 C C . SER A 1 127 ? 17.517 -5.183 -9.860 1.00 64.00 127 SER A C 1
ATOM 999 O O . SER A 1 127 ? 17.939 -5.849 -10.802 1.00 64.00 127 SER A O 1
ATOM 1001 N N . ARG A 1 128 ? 17.116 -3.906 -9.997 1.00 63.22 128 ARG A N 1
ATOM 1002 C CA . ARG A 1 128 ? 17.103 -3.124 -11.255 1.00 63.22 128 ARG A CA 1
ATOM 1003 C C . ARG A 1 128 ? 16.290 -3.722 -12.400 1.00 63.22 128 ARG A C 1
ATOM 1005 O O . ARG A 1 128 ? 16.522 -3.413 -13.563 1.00 63.22 128 ARG A O 1
ATOM 1012 N N . ILE A 1 129 ? 15.339 -4.580 -12.059 1.00 58.38 129 ILE A N 1
ATOM 1013 C CA . ILE A 1 129 ? 14.359 -5.137 -13.000 1.00 58.38 129 ILE A CA 1
ATOM 1014 C C . ILE A 1 129 ? 13.252 -4.117 -13.267 1.00 58.38 129 ILE A C 1
ATOM 1016 O O . ILE A 1 129 ? 12.628 -4.140 -14.321 1.00 58.38 129 ILE A O 1
ATOM 1020 N N . HIS A 1 130 ? 13.045 -3.199 -12.319 1.00 67.00 130 HIS A N 1
ATOM 1021 C CA . HIS A 1 130 ? 12.080 -2.116 -12.406 1.00 67.00 130 HIS A CA 1
ATOM 1022 C C . HIS A 1 130 ? 12.791 -0.787 -12.585 1.00 67.00 130 HIS A C 1
ATOM 1024 O O . HIS A 1 130 ? 13.719 -0.459 -11.839 1.00 67.00 130 HIS A O 1
ATOM 1030 N N . TYR A 1 131 ? 12.333 -0.031 -13.572 1.00 73.31 131 TYR A N 1
ATOM 1031 C CA . TYR A 1 131 ? 12.863 1.289 -13.851 1.00 73.31 131 TYR A CA 1
ATOM 1032 C C . TYR A 1 131 ? 12.521 2.243 -12.702 1.00 73.31 131 TYR A C 1
ATOM 1034 O O . TYR A 1 131 ? 11.485 2.103 -12.052 1.00 73.31 131 TYR A O 1
ATOM 1042 N N . SER A 1 132 ? 13.346 3.265 -12.462 1.00 74.12 132 SER A N 1
ATOM 1043 C CA . SER A 1 132 ? 13.037 4.285 -11.443 1.00 74.12 132 SER A CA 1
ATOM 1044 C C . SER A 1 132 ? 11.666 4.947 -11.669 1.00 74.12 132 SER A C 1
ATOM 1046 O O . SER A 1 132 ? 10.967 5.282 -10.709 1.00 74.12 132 SER A O 1
ATOM 1048 N N . VAL A 1 133 ? 11.235 5.046 -12.933 1.00 76.38 133 VAL A N 1
ATOM 1049 C CA . VAL A 1 133 ? 9.892 5.510 -13.308 1.00 76.38 133 VAL A CA 1
ATOM 1050 C C . VAL A 1 133 ? 8.780 4.599 -12.774 1.00 76.38 133 VAL A C 1
ATOM 1052 O O . VAL A 1 133 ? 7.738 5.113 -12.376 1.00 76.38 133 VAL A O 1
ATOM 1055 N N . ASP A 1 134 ? 8.999 3.286 -12.666 1.00 79.75 134 ASP A N 1
ATOM 1056 C CA . ASP A 1 134 ? 8.010 2.337 -12.138 1.00 79.75 134 ASP A CA 1
ATOM 1057 C C . ASP A 1 134 ? 7.716 2.624 -10.660 1.00 79.75 134 ASP A C 1
ATOM 1059 O O . ASP A 1 134 ? 6.566 2.571 -10.225 1.00 79.75 134 ASP A O 1
ATOM 1063 N N . VAL A 1 135 ? 8.743 2.998 -9.887 1.00 77.50 135 VAL A N 1
ATOM 1064 C CA . VAL A 1 135 ? 8.612 3.359 -8.465 1.00 77.50 135 VAL A CA 1
ATOM 1065 C C . VAL A 1 135 ? 7.811 4.651 -8.305 1.00 77.50 135 VAL A C 1
ATOM 1067 O O . VAL A 1 135 ? 6.912 4.729 -7.465 1.00 77.50 135 VAL A O 1
ATOM 1070 N N . VAL A 1 136 ? 8.105 5.660 -9.132 1.00 80.38 136 VAL A N 1
ATOM 1071 C CA . VAL A 1 136 ? 7.393 6.949 -9.119 1.00 80.38 136 VAL A CA 1
ATOM 1072 C C . VAL A 1 136 ? 5.929 6.761 -9.511 1.00 80.38 136 VAL A C 1
ATOM 1074 O O . VAL A 1 136 ? 5.033 7.209 -8.793 1.00 80.38 136 VAL A O 1
ATOM 1077 N N . MET A 1 137 ? 5.676 6.048 -10.611 1.00 82.38 137 MET A N 1
ATOM 1078 C CA . MET A 1 137 ? 4.319 5.756 -11.072 1.00 82.38 137 MET A CA 1
ATOM 1079 C C . MET A 1 137 ? 3.555 4.909 -10.053 1.00 82.38 137 MET A C 1
ATOM 1081 O O . MET A 1 137 ? 2.390 5.192 -9.776 1.00 82.38 137 MET A O 1
ATOM 1085 N N . GLY A 1 138 ? 4.213 3.926 -9.433 1.00 83.62 138 GLY A N 1
ATOM 1086 C CA . GLY A 1 138 ? 3.646 3.120 -8.356 1.00 83.62 138 GLY A CA 1
ATOM 1087 C C . GLY A 1 138 ? 3.221 3.966 -7.156 1.00 83.62 138 GLY A C 1
ATOM 1088 O O . GLY A 1 138 ? 2.102 3.809 -6.665 1.00 83.62 138 GLY A O 1
ATOM 1089 N N . TYR A 1 139 ? 4.061 4.909 -6.720 1.00 84.88 139 TYR A N 1
ATOM 1090 C CA . TYR A 1 139 ? 3.727 5.844 -5.643 1.00 84.88 139 TYR A CA 1
ATOM 1091 C C . TYR A 1 139 ? 2.527 6.736 -5.997 1.00 84.88 139 TYR A C 1
ATOM 1093 O O . TYR A 1 139 ? 1.604 6.864 -5.188 1.00 84.88 139 TYR A O 1
ATOM 1101 N N . TRP A 1 140 ? 2.494 7.317 -7.200 1.00 90.56 140 TRP A N 1
ATOM 1102 C CA . TRP A 1 140 ? 1.382 8.169 -7.636 1.00 90.56 140 TRP A CA 1
ATOM 1103 C C . TRP A 1 140 ? 0.067 7.407 -7.740 1.00 90.56 140 TRP A C 1
ATOM 1105 O O . TRP A 1 140 ? -0.934 7.841 -7.172 1.00 90.56 140 TRP A O 1
ATOM 1115 N N . ILE A 1 141 ? 0.067 6.253 -8.411 1.00 87.94 141 ILE A N 1
ATOM 1116 C CA . ILE A 1 141 ? -1.130 5.419 -8.558 1.00 87.94 141 ILE A CA 1
ATOM 1117 C C . ILE A 1 141 ? -1.630 4.974 -7.181 1.00 87.94 141 ILE A C 1
ATOM 1119 O O . ILE A 1 141 ? -2.819 5.108 -6.895 1.00 87.94 141 ILE A O 1
ATOM 1123 N N . SER A 1 142 ? -0.732 4.516 -6.303 1.00 86.12 142 SER A N 1
ATOM 1124 C CA . SER A 1 142 ? -1.096 4.098 -4.943 1.00 86.12 142 SER A CA 1
ATOM 1125 C C . SER A 1 142 ? -1.700 5.247 -4.142 1.00 86.12 142 SER A C 1
ATOM 1127 O O . SER A 1 142 ? -2.717 5.059 -3.482 1.00 86.12 142 SER A O 1
ATOM 1129 N N . SER A 1 143 ? -1.121 6.446 -4.240 1.00 88.38 143 SER A N 1
ATOM 1130 C CA . SER A 1 143 ? -1.621 7.636 -3.545 1.00 88.38 143 SER A CA 1
ATOM 1131 C C . SER A 1 143 ? -3.008 8.042 -4.047 1.00 88.38 143 SER A C 1
ATOM 1133 O O . SER A 1 143 ? -3.893 8.307 -3.240 1.00 88.38 143 SER A O 1
ATOM 1135 N N . ILE A 1 144 ? -3.238 8.014 -5.364 1.00 91.12 144 ILE A N 1
ATOM 1136 C CA . ILE A 1 144 ? -4.549 8.309 -5.961 1.00 91.12 144 ILE A CA 1
ATOM 1137 C C . ILE A 1 144 ? -5.595 7.290 -5.502 1.00 91.12 144 ILE A C 1
ATOM 1139 O O . ILE A 1 144 ? -6.677 7.678 -5.060 1.00 91.12 144 ILE A O 1
ATOM 1143 N N . ILE A 1 145 ? -5.280 5.992 -5.579 1.00 88.31 145 ILE A N 1
ATOM 1144 C CA . ILE A 1 145 ? -6.190 4.925 -5.141 1.00 88.31 145 ILE A CA 1
ATOM 1145 C C . ILE A 1 145 ? -6.503 5.080 -3.652 1.00 88.31 145 ILE A C 1
ATOM 1147 O O . ILE A 1 145 ? -7.667 4.997 -3.266 1.00 88.31 145 ILE A O 1
ATOM 1151 N N . PHE A 1 146 ? -5.4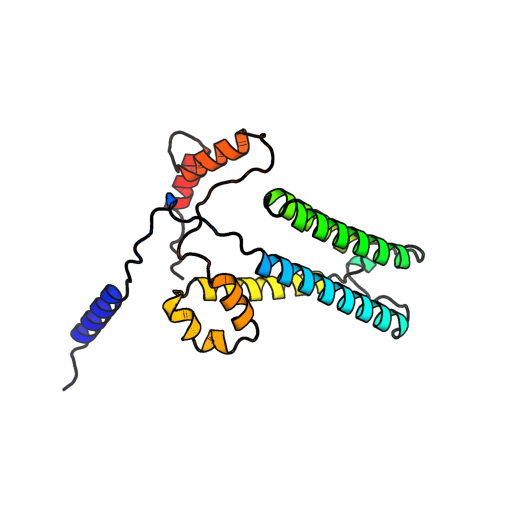90 5.356 -2.830 1.00 88.88 146 PHE A N 1
ATOM 1152 C CA . PHE A 1 146 ? -5.647 5.576 -1.397 1.00 88.88 146 PHE A CA 1
ATOM 1153 C C . PHE A 1 146 ? -6.564 6.765 -1.096 1.00 88.88 146 PHE A C 1
ATOM 1155 O O . PHE A 1 146 ? -7.494 6.628 -0.303 1.00 88.88 146 PHE A O 1
ATOM 1162 N N . SER A 1 147 ? -6.362 7.907 -1.758 1.00 88.81 147 SER A N 1
ATOM 1163 C CA . SER A 1 147 ? -7.217 9.087 -1.588 1.00 88.81 147 SER A CA 1
ATOM 1164 C C . SER A 1 147 ? -8.666 8.815 -1.990 1.00 88.81 147 SER A C 1
ATOM 1166 O O . SER A 1 147 ? -9.586 9.172 -1.257 1.00 88.81 147 SER A O 1
ATOM 1168 N N . VAL A 1 148 ? -8.888 8.148 -3.127 1.00 90.44 148 VAL A N 1
ATOM 1169 C CA . VAL A 1 148 ? -10.237 7.791 -3.594 1.00 90.44 148 VAL A CA 1
ATOM 1170 C C . VAL A 1 148 ? -10.920 6.821 -2.629 1.00 90.44 148 VAL A C 1
ATOM 1172 O O . VAL A 1 148 ? -12.096 6.994 -2.314 1.00 90.44 148 VAL A O 1
ATOM 1175 N N . TYR A 1 149 ? -10.184 5.822 -2.145 1.00 90.19 149 TYR A N 1
ATOM 1176 C CA . TYR A 1 149 ? -10.675 4.854 -1.172 1.00 90.19 149 TYR A CA 1
ATOM 1177 C C . TYR A 1 149 ? -11.047 5.518 0.161 1.00 90.19 149 TYR A C 1
ATOM 1179 O O . TYR A 1 149 ? -12.127 5.268 0.690 1.00 90.19 149 TYR A O 1
ATOM 1187 N N . HIS A 1 150 ? -10.206 6.415 0.680 1.00 87.38 150 HIS A N 1
ATOM 1188 C CA . HIS A 1 150 ? -10.510 7.133 1.918 1.00 87.38 150 HIS A CA 1
ATOM 1189 C C . HIS A 1 150 ? -11.727 8.048 1.782 1.00 87.38 150 HIS A C 1
ATOM 1191 O O . HIS A 1 150 ? -12.613 7.987 2.634 1.00 87.38 150 HIS A O 1
ATOM 1197 N N . GLY A 1 151 ? -11.841 8.786 0.674 1.00 88.56 151 GLY A N 1
ATOM 1198 C CA . GLY A 1 151 ? -13.044 9.573 0.390 1.00 88.56 151 GLY A CA 1
ATOM 1199 C C . GLY A 1 151 ? -14.306 8.709 0.246 1.00 88.56 151 GLY A C 1
ATOM 1200 O O . GLY A 1 151 ? -15.408 9.159 0.548 1.00 88.56 151 GLY A O 1
ATOM 1201 N N . PHE A 1 152 ? -14.178 7.449 -0.185 1.00 89.12 152 PHE A N 1
ATOM 1202 C CA . PHE A 1 152 ? -15.293 6.497 -0.200 1.00 89.12 152 PHE A CA 1
ATOM 1203 C C . PHE A 1 152 ? -15.691 6.045 1.214 1.00 89.12 152 PHE A C 1
ATOM 1205 O O . PHE A 1 152 ? -16.885 5.959 1.513 1.00 89.12 152 PHE A O 1
ATOM 1212 N N . CYS A 1 153 ? -14.717 5.785 2.090 1.00 86.19 153 CYS A N 1
ATOM 1213 C CA . CYS A 1 153 ? -14.955 5.353 3.470 1.00 86.19 153 CYS A CA 1
ATOM 1214 C C . CYS A 1 153 ? -15.562 6.450 4.358 1.00 86.19 153 CYS A C 1
ATOM 1216 O O . CYS A 1 153 ? -16.300 6.122 5.287 1.00 86.19 153 CYS A O 1
ATOM 1218 N N . GLU A 1 154 ? -15.302 7.725 4.057 1.00 84.25 154 GLU A N 1
ATOM 1219 C CA . GLU A 1 154 ? -15.926 8.881 4.725 1.00 84.25 154 GLU A CA 1
ATOM 1220 C C . GLU A 1 154 ? -17.440 8.966 4.481 1.00 84.25 154 GLU A C 1
ATOM 1222 O O . GLU A 1 154 ? -18.181 9.496 5.309 1.00 84.25 154 GLU A O 1
ATOM 1227 N N . VAL A 1 155 ? -17.936 8.397 3.377 1.00 85.00 155 VAL A N 1
ATOM 1228 C CA . VAL A 1 155 ? -19.373 8.345 3.092 1.00 85.00 155 VAL A CA 1
ATOM 1229 C C . VAL A 1 155 ? -20.038 7.260 3.957 1.00 85.00 155 VAL A C 1
ATOM 1231 O O . VAL A 1 155 ? -19.608 6.101 3.905 1.00 85.00 155 VAL A O 1
ATOM 1234 N N . PRO A 1 156 ? -21.138 7.566 4.679 1.00 83.44 156 PRO A N 1
ATOM 1235 C CA . PRO A 1 156 ? -21.912 6.562 5.421 1.00 83.44 156 PRO A CA 1
ATOM 1236 C C . PRO A 1 156 ? -22.347 5.390 4.526 1.00 83.44 156 PRO A C 1
ATOM 1238 O O . PRO A 1 156 ? -22.744 5.617 3.378 1.00 83.44 156 PRO A O 1
ATOM 1241 N N . HIS A 1 157 ? -22.335 4.142 5.019 1.00 83.38 157 HIS A N 1
ATOM 1242 C CA . HIS A 1 157 ? -22.596 2.938 4.207 1.00 83.38 157 HIS A CA 1
ATOM 1243 C C . HIS A 1 157 ? -23.937 3.014 3.477 1.00 83.38 157 HIS A C 1
ATOM 1245 O O . HIS A 1 157 ? -24.026 2.621 2.314 1.00 83.38 157 HIS A O 1
ATOM 1251 N N . VAL A 1 158 ? -24.963 3.575 4.124 1.00 82.25 158 VAL A N 1
ATOM 1252 C CA . VAL A 1 158 ? -26.310 3.745 3.551 1.00 82.25 158 VAL A 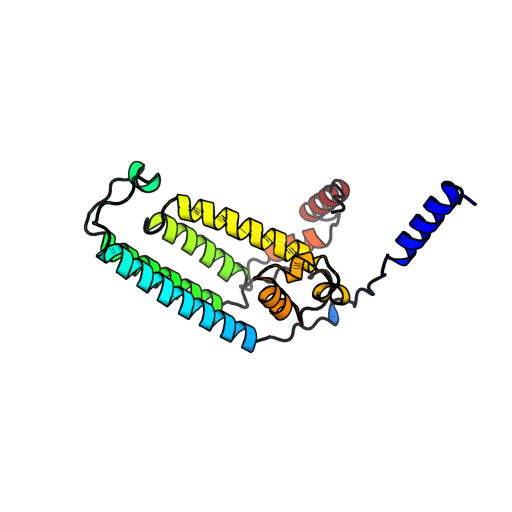CA 1
ATOM 1253 C C . VAL A 1 158 ? -26.289 4.629 2.294 1.00 82.25 158 VAL A C 1
ATOM 1255 O O . VAL A 1 158 ? -27.088 4.441 1.376 1.00 82.25 158 VAL A O 1
ATOM 1258 N N . LEU A 1 159 ? -25.355 5.581 2.216 1.00 85.38 159 LEU A N 1
ATOM 1259 C CA . LEU A 1 159 ? -25.243 6.542 1.119 1.00 85.38 159 LEU A CA 1
ATOM 1260 C C . LEU A 1 159 ? -24.266 6.100 0.017 1.00 85.38 159 LEU A C 1
ATOM 1262 O O . LEU A 1 159 ? -24.387 6.579 -1.116 1.00 85.38 159 LEU A O 1
ATOM 1266 N N . ARG A 1 160 ? -23.348 5.161 0.292 1.00 86.62 160 ARG A N 1
ATOM 1267 C CA . ARG A 1 160 ? -22.318 4.704 -0.666 1.00 86.62 160 ARG A CA 1
ATOM 1268 C C . ARG A 1 160 ? -22.883 4.225 -2.015 1.00 86.62 160 ARG A C 1
ATOM 1270 O O . ARG A 1 160 ? -22.409 4.718 -3.039 1.00 86.62 160 ARG A O 1
ATOM 1277 N N . PRO A 1 161 ? -23.930 3.372 -2.089 1.00 83.75 161 PRO A N 1
ATOM 1278 C CA . PRO A 1 161 ? -24.495 2.931 -3.374 1.00 83.75 161 PRO A CA 1
ATOM 1279 C C . PRO A 1 161 ? -25.146 4.062 -4.183 1.00 83.75 161 PRO A C 1
ATOM 1281 O O . PRO A 1 161 ? -25.258 4.001 -5.414 1.00 83.75 161 PRO A O 1
ATOM 1284 N N . ARG A 1 162 ? -25.612 5.104 -3.483 1.00 85.19 162 ARG A N 1
ATOM 1285 C CA . ARG A 1 162 ? -26.346 6.225 -4.073 1.00 85.19 162 ARG A CA 1
ATOM 1286 C C . ARG A 1 162 ? -25.418 7.328 -4.588 1.00 85.19 162 ARG A C 1
ATOM 1288 O O . ARG A 1 162 ? -25.862 8.166 -5.375 1.00 85.19 162 ARG A O 1
ATOM 1295 N N . ASN A 1 163 ? -24.138 7.295 -4.216 1.00 85.19 163 ASN A N 1
ATOM 1296 C CA . ASN A 1 163 ? -23.148 8.282 -4.618 1.00 85.19 163 ASN A CA 1
ATOM 1297 C C . ASN A 1 163 ? -22.724 8.091 -6.094 1.00 85.19 163 ASN A C 1
ATOM 1299 O O . ASN A 1 163 ? -22.007 7.157 -6.459 1.00 85.19 163 ASN A O 1
ATOM 1303 N N . ARG A 1 164 ? -23.222 8.978 -6.970 1.00 83.62 164 ARG A N 1
ATOM 1304 C CA . ARG A 1 164 ? -23.038 8.907 -8.433 1.00 83.62 164 ARG A CA 1
ATOM 1305 C C . ARG A 1 164 ? -21.565 8.991 -8.876 1.00 83.62 164 ARG A C 1
ATOM 1307 O O . ARG A 1 164 ? -21.204 8.174 -9.722 1.00 83.62 164 ARG A O 1
ATOM 1314 N N . PRO A 1 165 ? -20.740 9.931 -8.364 1.00 84.62 165 PRO A N 1
ATOM 1315 C CA . PRO A 1 165 ? -19.305 9.980 -8.637 1.00 84.62 165 PRO A CA 1
ATOM 1316 C C . PRO A 1 165 ? -18.593 8.642 -8.436 1.00 84.62 165 PRO A C 1
ATOM 1318 O O . PRO A 1 165 ? -17.985 8.139 -9.378 1.00 84.62 165 PRO A O 1
ATOM 1321 N N . PHE A 1 166 ? -18.736 8.022 -7.259 1.00 86.62 166 PHE A N 1
ATOM 1322 C CA . PHE A 1 166 ? -18.054 6.761 -6.967 1.00 86.62 166 PHE A CA 1
ATOM 1323 C C . PHE A 1 166 ? -18.505 5.644 -7.898 1.00 86.62 166 PHE A C 1
ATOM 1325 O O . PHE A 1 166 ? -17.660 4.943 -8.434 1.00 86.62 166 PHE A O 1
ATOM 1332 N N . ARG A 1 167 ? -19.804 5.528 -8.194 1.00 85.06 167 ARG A N 1
ATOM 1333 C CA . ARG A 1 167 ? -20.332 4.464 -9.066 1.00 85.06 167 ARG A CA 1
ATOM 1334 C C . ARG A 1 167 ? -19.798 4.498 -10.506 1.00 85.06 167 ARG A C 1
ATOM 1336 O O . ARG A 1 167 ? -19.897 3.499 -11.208 1.00 85.06 167 ARG A O 1
ATOM 1343 N N . ARG A 1 168 ? -19.265 5.634 -10.970 1.00 87.69 168 ARG A N 1
ATOM 1344 C CA . ARG A 1 168 ? -18.627 5.741 -12.295 1.00 87.69 168 ARG A CA 1
ATOM 1345 C C . ARG A 1 168 ? -17.194 5.214 -12.315 1.00 87.69 168 ARG A C 1
ATOM 1347 O O . ARG A 1 168 ? -16.664 4.977 -13.395 1.00 87.69 168 ARG A O 1
ATOM 1354 N N . LEU A 1 169 ? -16.566 5.050 -11.154 1.00 90.06 169 LEU A N 1
ATOM 1355 C CA . LEU A 1 169 ? -15.221 4.507 -11.064 1.00 90.06 169 LEU A CA 1
ATOM 1356 C C . LEU A 1 169 ? -15.263 2.999 -11.291 1.00 90.06 169 LEU A C 1
ATOM 1358 O O . LEU A 1 169 ? -16.056 2.291 -10.675 1.00 90.06 169 LEU A O 1
ATOM 1362 N N . PHE A 1 170 ? -14.359 2.489 -12.123 1.00 88.12 170 PHE A N 1
ATOM 1363 C CA . PHE A 1 170 ? -14.265 1.050 -12.376 1.00 88.12 170 PHE A CA 1
ATOM 1364 C C . PHE A 1 170 ? -13.915 0.253 -11.102 1.00 88.12 170 PHE A C 1
ATOM 1366 O O . PHE A 1 170 ? -14.381 -0.868 -10.928 1.00 88.12 170 PHE A O 1
ATOM 1373 N N . ILE A 1 171 ? -13.164 0.859 -10.173 1.00 87.62 171 ILE A N 1
ATOM 1374 C CA . ILE A 1 171 ? -12.820 0.282 -8.861 1.00 87.62 171 ILE A CA 1
ATOM 1375 C C . ILE A 1 171 ? -13.971 0.316 -7.847 1.00 87.62 171 ILE A C 1
ATOM 1377 O O . ILE A 1 171 ? -13.832 -0.192 -6.741 1.00 87.62 171 ILE A O 1
ATOM 1381 N N . PHE A 1 172 ? -15.116 0.922 -8.177 1.00 88.06 172 PHE A N 1
ATOM 1382 C CA . PHE A 1 172 ? -16.227 1.055 -7.233 1.00 88.06 172 PHE A CA 1
ATOM 1383 C C . PHE A 1 172 ? -16.665 -0.283 -6.655 1.00 88.06 172 PHE A C 1
ATOM 1385 O O . PHE A 1 172 ? -16.828 -0.416 -5.447 1.00 88.06 172 PHE A O 1
ATOM 1392 N N . TRP A 1 173 ? -16.857 -1.270 -7.529 1.00 87.00 173 TRP A N 1
ATOM 1393 C CA . TRP A 1 173 ? -17.403 -2.556 -7.124 1.00 87.00 173 TRP A CA 1
ATOM 1394 C C . TRP A 1 173 ? -16.446 -3.312 -6.199 1.00 87.00 173 TRP A C 1
ATOM 1396 O O . TRP A 1 173 ? -16.893 -3.914 -5.227 1.00 87.00 173 TRP A O 1
ATOM 1406 N N . THR A 1 174 ? -15.133 -3.213 -6.438 1.00 87.50 174 THR A N 1
ATOM 1407 C CA . THR A 1 174 ? -14.128 -3.837 -5.570 1.00 87.50 174 THR A CA 1
ATOM 1408 C C . THR A 1 174 ? -14.108 -3.181 -4.193 1.00 87.50 174 THR A C 1
ATOM 1410 O O . THR A 1 174 ? -14.198 -3.886 -3.193 1.00 87.50 174 THR A O 1
ATOM 1413 N N . MET A 1 175 ? -14.080 -1.846 -4.121 1.00 89.50 175 MET A N 1
ATOM 1414 C CA . MET A 1 175 ? -14.131 -1.116 -2.846 1.00 89.50 175 MET A CA 1
ATOM 1415 C C . MET A 1 175 ? -15.428 -1.401 -2.082 1.00 89.50 175 MET A C 1
ATOM 1417 O O . MET A 1 175 ? -15.399 -1.670 -0.884 1.00 89.50 175 MET A O 1
ATOM 1421 N N . PHE A 1 176 ? -16.567 -1.392 -2.779 1.00 89.19 176 PHE A N 1
ATOM 1422 C CA . PHE A 1 176 ? -17.873 -1.651 -2.184 1.00 89.19 176 PHE A CA 1
ATOM 1423 C C . PHE A 1 176 ? -17.982 -3.065 -1.608 1.00 89.19 176 PHE A C 1
ATOM 1425 O O . PHE A 1 176 ? -18.443 -3.226 -0.480 1.00 89.19 176 PHE A O 1
ATOM 1432 N N . GLU A 1 177 ? -17.552 -4.086 -2.352 1.00 89.06 177 GLU A N 1
ATOM 1433 C CA . GLU A 1 177 ? -17.645 -5.470 -1.890 1.00 89.06 177 GLU A CA 1
ATOM 1434 C C . GLU A 1 177 ? -16.657 -5.757 -0.750 1.00 89.06 177 GLU A C 1
ATOM 1436 O O . GLU A 1 177 ? -17.013 -6.453 0.201 1.00 89.06 177 GLU A O 1
ATOM 1441 N N . LEU A 1 178 ? -15.448 -5.182 -0.779 1.00 87.00 178 LEU A N 1
ATOM 1442 C CA . LEU A 1 178 ? -14.483 -5.311 0.320 1.00 87.00 178 LEU A CA 1
ATOM 1443 C C . LEU A 1 178 ? -15.012 -4.684 1.619 1.00 87.00 178 LEU A C 1
ATOM 1445 O O . LEU A 1 178 ? -14.927 -5.314 2.669 1.00 87.00 178 LEU A O 1
ATOM 1449 N N . GLU A 1 179 ? -15.663 -3.525 1.537 1.00 87.81 179 GLU A N 1
ATOM 1450 C CA . GLU A 1 179 ? -16.198 -2.802 2.700 1.00 87.81 179 GLU A CA 1
ATOM 1451 C C . GLU A 1 179 ? -17.600 -3.250 3.145 1.00 87.81 179 GLU A C 1
ATOM 1453 O O . GLU A 1 179 ? -18.112 -2.799 4.167 1.00 87.81 179 GLU A O 1
ATOM 1458 N N . ARG A 1 180 ? -18.252 -4.154 2.407 1.00 84.50 180 ARG A N 1
ATOM 1459 C CA . ARG A 1 180 ? -19.665 -4.513 2.618 1.00 84.50 180 ARG A CA 1
ATOM 1460 C C . ARG A 1 180 ? -20.011 -4.975 4.039 1.00 84.50 180 ARG A C 1
ATOM 1462 O O . ARG A 1 180 ? -21.110 -4.689 4.508 1.00 84.50 180 ARG A O 1
ATOM 1469 N N . HIS A 1 181 ? -19.106 -5.694 4.702 1.00 83.25 181 HIS A N 1
ATOM 1470 C CA . HIS A 1 181 ? -19.319 -6.244 6.050 1.00 83.25 181 HIS A CA 1
ATOM 1471 C C . HIS A 1 181 ? -18.401 -5.620 7.109 1.00 83.25 181 HIS A C 1
ATOM 1473 O O . HIS A 1 181 ? -18.337 -6.111 8.237 1.00 83.25 181 HIS A O 1
ATOM 1479 N N . VAL A 1 182 ? -17.690 -4.547 6.758 1.00 82.06 182 VAL A N 1
ATOM 1480 C CA . VAL A 1 182 ? -16.859 -3.802 7.704 1.00 82.06 182 VAL A CA 1
ATOM 1481 C C . VAL A 1 182 ? -17.774 -2.874 8.517 1.00 82.06 182 VAL A C 1
ATOM 1483 O O . VAL A 1 182 ? -18.588 -2.161 7.931 1.00 82.06 182 VAL A O 1
ATOM 1486 N N . PRO A 1 183 ? -17.722 -2.898 9.861 1.00 76.31 183 PRO A N 1
ATOM 1487 C CA . PRO A 1 183 ? -18.581 -2.057 10.689 1.00 76.31 183 PRO A CA 1
ATOM 1488 C C . PRO A 1 183 ? -18.172 -0.577 10.634 1.00 76.31 183 PRO A C 1
ATOM 1490 O O . PRO A 1 183 ? -16.989 -0.247 10.702 1.00 76.31 183 PRO A O 1
ATOM 1493 N N . GLU A 1 184 ? -19.160 0.322 10.617 1.00 71.62 184 GLU A N 1
ATOM 1494 C CA . GLU A 1 184 ? -18.946 1.775 10.630 1.00 71.62 184 GLU A CA 1
ATOM 1495 C C . GLU A 1 184 ? -18.250 2.273 11.900 1.00 71.62 184 GLU A C 1
ATOM 1497 O O . GLU A 1 184 ? -18.662 1.964 13.022 1.00 71.62 184 GLU A O 1
ATOM 1502 N N . GLY A 1 185 ? -17.232 3.120 11.745 1.00 69.88 185 GLY A N 1
ATOM 1503 C CA . GLY A 1 185 ? -16.642 3.920 12.821 1.00 69.88 185 GLY A CA 1
ATOM 1504 C C . GLY A 1 185 ? -15.127 3.773 12.950 1.00 69.88 185 GLY A C 1
ATOM 1505 O O . GLY A 1 185 ? -14.465 3.110 12.156 1.00 69.88 185 GLY A O 1
ATOM 1506 N N . ARG A 1 186 ? -14.559 4.430 13.966 1.00 67.00 186 ARG A N 1
ATOM 1507 C CA . ARG A 1 186 ? -13.107 4.470 14.171 1.00 67.00 186 ARG A CA 1
ATOM 1508 C C . ARG A 1 186 ? -12.587 3.118 14.674 1.00 67.00 186 ARG A C 1
ATOM 1510 O O . ARG A 1 186 ? -13.087 2.578 15.660 1.00 67.00 186 ARG A O 1
ATOM 1517 N N . ILE A 1 187 ? -11.549 2.606 14.017 1.00 66.69 187 ILE A N 1
ATOM 1518 C CA . ILE A 1 187 ? -10.790 1.432 14.466 1.00 66.69 187 ILE A CA 1
ATOM 1519 C C . ILE A 1 187 ? -10.057 1.803 15.770 1.00 66.69 187 ILE A C 1
ATOM 1521 O O . ILE A 1 187 ? -9.499 2.901 15.847 1.00 66.69 187 ILE A O 1
ATOM 1525 N N . PRO A 1 188 ? -10.050 0.940 16.804 1.00 64.38 188 PRO A N 1
ATOM 1526 C CA . PRO A 1 188 ? -9.291 1.205 18.024 1.00 64.38 188 PRO A CA 1
ATOM 1527 C C . PRO A 1 188 ? -7.810 1.421 17.698 1.00 64.38 188 PRO A C 1
ATOM 1529 O O . PRO A 1 188 ? -7.208 0.642 16.958 1.00 64.38 188 PRO A O 1
ATOM 1532 N N . ASN A 1 189 ? -7.202 2.445 18.292 1.00 69.94 189 ASN A N 1
ATOM 1533 C CA . ASN A 1 189 ? -5.762 2.641 18.197 1.00 69.94 189 ASN A CA 1
ATOM 1534 C C . ASN A 1 189 ? -5.067 1.683 19.178 1.00 69.94 189 ASN A C 1
ATOM 1536 O O . ASN A 1 189 ? -4.633 2.106 20.237 1.00 69.94 189 ASN A O 1
ATOM 1540 N N . LYS A 1 190 ? -5.046 0.376 18.889 1.00 71.38 190 LYS A N 1
ATOM 1541 C CA . LYS A 1 190 ? -4.380 -0.656 19.706 1.00 71.38 190 LYS A CA 1
ATOM 1542 C C . LYS A 1 190 ? -3.226 -1.267 18.916 1.00 71.38 190 LYS A C 1
ATOM 1544 O O . LYS A 1 190 ? -3.409 -1.654 17.763 1.00 71.38 190 LYS A O 1
ATOM 1549 N N . LEU A 1 191 ? -2.049 -1.351 19.532 1.00 72.12 191 LEU A N 1
ATOM 1550 C CA . LEU A 1 191 ? -0.869 -1.944 18.914 1.00 72.12 191 LEU A CA 1
ATOM 1551 C C . LEU A 1 191 ? -0.883 -3.454 19.153 1.00 72.12 191 LEU A C 1
ATOM 1553 O O . LEU A 1 191 ? -0.641 -3.919 20.261 1.00 72.12 191 LEU A O 1
ATOM 1557 N N . GLU A 1 192 ? -1.147 -4.230 18.107 1.00 68.50 192 GLU A N 1
ATOM 1558 C CA . GLU A 1 192 ? -0.966 -5.682 18.143 1.00 68.50 192 GLU A CA 1
ATOM 1559 C C . GLU A 1 192 ? 0.486 -6.010 17.768 1.00 68.50 192 GLU A C 1
ATOM 1561 O O . GLU A 1 192 ? 0.886 -5.898 16.605 1.00 68.50 192 GLU A O 1
ATOM 1566 N N . TRP A 1 193 ? 1.302 -6.376 18.761 1.00 67.19 193 TRP A N 1
ATOM 1567 C CA . TRP A 1 193 ? 2.709 -6.717 18.549 1.00 67.19 193 TRP A CA 1
ATOM 1568 C C . TRP A 1 193 ? 2.880 -8.227 18.280 1.00 67.19 193 TRP A C 1
ATOM 1570 O O . TRP A 1 193 ? 2.276 -9.045 18.977 1.00 67.19 193 TRP A O 1
ATOM 1580 N N . PRO A 1 194 ? 3.674 -8.636 17.268 1.00 60.34 194 PRO A N 1
ATOM 1581 C CA . PRO A 1 194 ? 3.768 -10.040 16.867 1.00 60.34 194 PRO A CA 1
ATOM 1582 C C . PRO A 1 194 ? 4.546 -10.934 17.830 1.00 60.34 194 PRO A C 1
ATOM 1584 O O . PRO A 1 194 ? 4.351 -12.148 17.844 1.00 60.34 194 PRO A O 1
ATOM 1587 N N . LEU A 1 195 ? 5.433 -10.339 18.618 1.00 65.56 195 LEU A N 1
ATOM 1588 C CA . LEU A 1 195 ? 6.260 -11.028 19.598 1.00 65.56 195 LEU A CA 1
ATOM 1589 C C . LEU A 1 195 ? 5.750 -10.689 21.012 1.00 65.56 195 LEU A C 1
ATOM 1591 O O . LEU A 1 195 ? 5.099 -9.672 21.202 1.00 65.56 195 LEU A O 1
ATOM 1595 N N . PRO A 1 196 ? 6.029 -11.490 22.049 1.00 66.62 196 PRO A N 1
ATOM 1596 C CA . PRO A 1 196 ? 5.673 -11.120 23.425 1.00 66.62 196 PRO A CA 1
ATOM 1597 C C . PRO A 1 196 ? 6.592 -10.028 24.023 1.00 66.62 196 PRO A C 1
ATOM 1599 O O . PRO A 1 196 ? 6.387 -9.574 25.149 1.00 66.62 196 PRO A O 1
ATOM 1602 N N . TRP A 1 197 ? 7.607 -9.596 23.269 1.00 72.81 197 TRP A N 1
ATOM 1603 C CA . TRP A 1 197 ? 8.559 -8.523 23.569 1.00 72.81 197 TRP A CA 1
ATOM 1604 C C . TRP A 1 197 ? 8.801 -7.696 22.291 1.00 72.81 197 TRP A C 1
ATOM 1606 O O . TRP A 1 197 ? 8.693 -8.263 21.204 1.00 72.81 197 TRP A O 1
ATOM 1616 N N . PRO A 1 198 ? 9.172 -6.403 22.343 1.00 79.50 198 PRO A N 1
ATOM 1617 C CA . PRO A 1 198 ? 9.511 -5.585 23.505 1.00 79.50 198 PRO A CA 1
ATOM 1618 C C . PRO A 1 198 ? 8.276 -4.897 24.095 1.00 79.50 198 PRO A C 1
ATOM 1620 O O . PRO A 1 198 ? 7.628 -4.089 23.431 1.00 79.50 198 PRO A O 1
ATOM 1623 N N . LYS A 1 199 ? 8.006 -5.159 25.379 1.00 78.62 199 LYS A N 1
ATOM 1624 C CA . LYS A 1 199 ? 6.887 -4.542 26.112 1.00 78.62 199 LYS A CA 1
ATOM 1625 C C . LYS A 1 199 ? 6.968 -3.017 26.116 1.00 78.62 199 LYS A C 1
ATOM 1627 O O . LYS A 1 199 ? 5.972 -2.367 25.858 1.00 78.62 199 LYS A O 1
ATOM 1632 N N . ALA A 1 200 ? 8.181 -2.466 26.183 1.00 82.75 200 ALA A N 1
ATOM 1633 C CA . ALA A 1 200 ? 8.421 -1.025 26.156 1.00 82.75 200 ALA A CA 1
ATOM 1634 C C . ALA A 1 200 ? 7.792 -0.279 24.960 1.00 82.75 200 ALA A C 1
ATOM 1636 O O . ALA A 1 200 ? 7.491 0.904 25.087 1.00 82.75 200 ALA A O 1
ATOM 1637 N N . ILE A 1 201 ? 7.616 -0.920 23.797 1.00 81.00 201 ILE A N 1
ATOM 1638 C CA . ILE A 1 201 ? 6.951 -0.284 22.646 1.00 81.00 201 ILE A CA 1
ATOM 1639 C C . ILE A 1 201 ? 5.433 -0.284 22.846 1.00 81.00 201 ILE A C 1
ATOM 1641 O O . ILE A 1 201 ? 4.790 0.733 22.598 1.00 81.00 201 ILE A O 1
ATOM 1645 N N . SER A 1 202 ? 4.881 -1.403 23.321 1.00 81.25 202 SER A N 1
ATOM 1646 C CA . SER A 1 202 ? 3.462 -1.519 23.667 1.00 81.25 202 SER A CA 1
ATOM 1647 C C . SER A 1 202 ? 3.089 -0.544 24.779 1.00 81.25 202 SER A C 1
ATOM 1649 O O . SER A 1 202 ? 2.154 0.227 24.611 1.00 81.25 202 SER A O 1
ATOM 1651 N N . ASP A 1 203 ? 3.884 -0.500 25.849 1.00 83.69 203 ASP A N 1
ATOM 1652 C CA . ASP A 1 203 ? 3.656 0.355 27.014 1.00 83.69 203 ASP A CA 1
ATOM 1653 C C . ASP A 1 203 ? 3.694 1.840 26.612 1.00 83.69 203 ASP A C 1
ATOM 1655 O O . ASP A 1 203 ? 2.781 2.600 26.920 1.00 83.69 203 ASP A O 1
ATOM 1659 N N . ARG A 1 204 ? 4.690 2.262 25.813 1.00 85.44 204 ARG A N 1
ATOM 1660 C CA . ARG A 1 204 ? 4.748 3.640 25.282 1.00 85.44 204 ARG A CA 1
ATOM 1661 C C . ARG A 1 204 ? 3.570 3.972 24.368 1.00 85.44 204 ARG A C 1
ATOM 1663 O O . ARG A 1 204 ? 3.140 5.121 24.320 1.00 85.44 204 ARG A O 1
ATOM 1670 N N . PHE A 1 205 ? 3.082 3.003 23.599 1.00 84.62 205 PHE A N 1
ATOM 1671 C CA . PHE A 1 205 ? 1.929 3.201 22.729 1.00 84.62 205 PHE A CA 1
ATOM 1672 C C . PHE A 1 205 ? 0.627 3.317 23.533 1.00 84.62 205 PHE A C 1
ATOM 1674 O O . PHE A 1 205 ? -0.229 4.134 23.201 1.00 84.62 205 PHE A O 1
ATOM 1681 N N . GLU A 1 206 ? 0.484 2.552 24.615 1.00 82.94 206 GLU A N 1
ATOM 1682 C CA . GLU A 1 206 ? -0.617 2.704 25.569 1.00 82.94 206 GLU A CA 1
ATOM 1683 C C . GLU A 1 206 ? -0.569 4.070 26.257 1.00 82.94 206 GLU A C 1
ATOM 1685 O O . GLU A 1 206 ? -1.562 4.792 26.224 1.00 82.94 206 GLU A O 1
ATOM 1690 N N . GLU A 1 207 ? 0.599 4.501 26.740 1.00 85.12 207 GLU A N 1
ATOM 1691 C CA . GLU A 1 207 ? 0.789 5.847 27.298 1.00 85.12 207 GLU A CA 1
ATOM 1692 C C . GLU A 1 207 ? 0.431 6.964 26.299 1.00 85.12 207 GLU A C 1
ATOM 1694 O O . GLU A 1 207 ? -0.155 7.983 26.672 1.00 85.12 207 GLU A O 1
ATOM 1699 N N . TRP A 1 208 ? 0.772 6.785 25.017 1.00 84.44 208 TRP A N 1
ATOM 1700 C CA . TRP A 1 208 ? 0.389 7.713 23.949 1.00 84.44 208 TRP A CA 1
ATOM 1701 C C . TRP A 1 208 ? -1.132 7.793 23.779 1.00 84.44 208 TRP A C 1
ATOM 1703 O O . TRP A 1 208 ? -1.679 8.874 23.560 1.00 84.44 208 TRP A O 1
ATOM 1713 N N . ASN A 1 209 ? -1.822 6.657 23.877 1.00 83.12 209 ASN A N 1
ATOM 1714 C CA . ASN A 1 209 ? -3.277 6.592 23.771 1.00 83.12 209 ASN A CA 1
ATOM 1715 C C . ASN A 1 209 ? -3.998 7.164 24.985 1.00 83.12 209 ASN A C 1
ATOM 1717 O O . ASN A 1 209 ? -5.068 7.745 24.822 1.00 83.12 209 ASN A O 1
ATOM 1721 N N . GLU A 1 210 ? -3.434 6.997 26.180 1.00 83.69 210 GLU A N 1
ATOM 1722 C CA . GLU A 1 210 ? -3.991 7.558 27.410 1.00 83.69 210 GLU A CA 1
ATOM 1723 C C . GLU A 1 210 ? -3.949 9.089 27.423 1.00 83.69 210 GLU A C 1
ATOM 1725 O O . GLU A 1 210 ? -4.752 9.697 28.128 1.00 83.69 210 GLU A O 1
ATOM 1730 N N . GLN A 1 211 ? -3.034 9.707 26.659 1.00 82.69 211 GLN A N 1
ATOM 1731 C CA . GLN A 1 211 ? -2.850 11.164 26.603 1.00 82.69 211 GLN A CA 1
ATOM 1732 C C . GLN A 1 211 ? -2.768 11.779 28.011 1.00 82.69 211 GLN A C 1
ATOM 1734 O O . GLN A 1 211 ? -3.424 12.764 28.329 1.00 82.69 211 GLN A O 1
ATOM 1739 N N . SER A 1 212 ? -1.986 11.152 28.893 1.00 79.69 212 SER A N 1
ATOM 1740 C CA . SER A 1 212 ? -1.886 11.536 30.303 1.00 79.69 212 SER A CA 1
ATOM 1741 C C . SER A 1 212 ? -0.673 12.426 30.577 1.00 79.69 212 SER A C 1
ATOM 1743 O O . SER A 1 212 ? 0.397 12.229 30.002 1.00 79.69 212 SER A O 1
ATOM 1745 N N . GLU A 1 213 ? -0.777 13.334 31.553 1.00 83.94 213 GLU A N 1
ATOM 1746 C CA . GLU A 1 213 ? 0.375 14.116 32.024 1.00 83.94 213 GLU A CA 1
ATOM 1747 C C . GLU A 1 213 ? 1.435 13.290 32.774 1.00 83.94 213 GLU A C 1
ATOM 1749 O O . GLU A 1 213 ? 2.554 13.754 33.007 1.00 83.94 213 GLU A O 1
ATOM 1754 N N . ARG A 1 214 ? 1.097 12.051 33.150 1.00 84.69 214 ARG A N 1
ATOM 1755 C CA . ARG A 1 214 ? 1.948 11.184 33.976 1.00 84.69 214 ARG A CA 1
ATOM 1756 C C . ARG A 1 214 ? 3.226 10.742 33.273 1.00 84.69 214 ARG A C 1
ATOM 1758 O O . ARG A 1 214 ? 4.241 10.547 33.937 1.00 84.69 214 ARG A O 1
ATOM 1765 N N . SER A 1 215 ? 3.194 10.591 31.950 1.00 87.00 215 SER A N 1
ATOM 1766 C CA . SER A 1 215 ? 4.344 10.144 31.167 1.00 87.00 215 SER A CA 1
ATOM 1767 C C . SER A 1 215 ? 4.788 11.210 30.166 1.00 87.00 215 SER A C 1
ATOM 1769 O O . SER A 1 215 ? 4.050 12.128 29.811 1.00 87.00 215 SER A O 1
ATOM 1771 N N . LEU A 1 216 ? 6.049 11.150 29.733 1.00 87.75 216 LEU A N 1
ATOM 1772 C CA . LEU A 1 216 ? 6.563 12.081 28.722 1.00 87.75 216 LEU A CA 1
ATOM 1773 C C . LEU A 1 216 ? 5.845 11.871 27.379 1.00 87.75 216 LEU A C 1
ATOM 1775 O O . LEU A 1 216 ? 5.480 12.839 26.718 1.00 87.75 216 LEU A O 1
ATOM 1779 N N . THR A 1 217 ? 5.594 10.614 27.013 1.00 86.25 217 THR A N 1
ATOM 1780 C CA . THR A 1 217 ? 4.897 10.237 25.779 1.00 86.25 217 THR A CA 1
ATOM 1781 C C . THR A 1 217 ? 3.434 10.687 25.795 1.00 86.25 217 THR A C 1
ATOM 1783 O O . THR A 1 217 ? 2.977 11.260 24.807 1.00 86.25 217 THR A O 1
ATOM 1786 N N . GLY A 1 218 ? 2.734 10.532 26.923 1.00 86.62 218 GLY A N 1
ATOM 1787 C CA . GLY A 1 218 ? 1.370 11.034 27.101 1.00 86.62 218 GLY A CA 1
ATOM 1788 C C . GLY A 1 218 ? 1.280 12.563 27.028 1.00 86.62 218 GLY A C 1
ATOM 1789 O O . GLY A 1 218 ? 0.413 13.084 26.331 1.00 86.62 218 GLY A O 1
ATOM 1790 N N . ARG A 1 219 ? 2.231 13.290 27.637 1.00 88.12 219 ARG A N 1
ATOM 1791 C CA . ARG A 1 219 ? 2.310 14.764 27.549 1.00 88.12 219 ARG A CA 1
ATOM 1792 C C . ARG A 1 219 ? 2.505 15.262 26.123 1.00 88.12 219 ARG A C 1
ATOM 1794 O O . ARG A 1 219 ? 1.846 16.213 25.717 1.00 88.12 219 ARG A O 1
ATOM 1801 N N . ILE A 1 220 ? 3.384 14.615 25.353 1.00 88.25 220 ILE A N 1
ATOM 1802 C CA . ILE A 1 220 ? 3.575 14.948 23.934 1.00 88.25 220 ILE A CA 1
ATOM 1803 C C . ILE A 1 220 ? 2.288 14.682 23.150 1.00 88.25 220 ILE A C 1
ATOM 1805 O O . ILE A 1 220 ? 1.882 15.523 22.351 1.00 88.25 220 ILE A O 1
ATOM 1809 N N . ALA A 1 221 ? 1.638 13.538 23.380 1.00 84.69 221 ALA A N 1
ATOM 1810 C CA . ALA A 1 221 ? 0.387 13.195 22.711 1.00 84.69 221 ALA A CA 1
ATOM 1811 C C . ALA A 1 221 ? -0.726 14.210 23.023 1.00 84.69 221 ALA A C 1
ATOM 1813 O O . ALA A 1 221 ? -1.437 14.634 22.111 1.00 84.69 221 ALA A O 1
ATOM 1814 N N . LEU A 1 222 ? -0.837 14.642 24.285 1.00 85.06 222 LEU A N 1
ATOM 1815 C CA . LEU A 1 222 ? -1.794 15.653 24.731 1.00 85.06 222 LEU A CA 1
ATOM 1816 C C . LEU A 1 222 ? -1.499 17.018 24.096 1.00 85.06 222 LEU A C 1
ATOM 1818 O O . LEU A 1 222 ? -2.378 17.585 23.452 1.00 85.06 222 LEU A O 1
ATOM 1822 N N . TRP A 1 223 ? -0.249 17.482 24.152 1.00 87.19 223 TRP A N 1
ATOM 1823 C CA . TRP A 1 223 ? 0.169 18.734 23.514 1.00 87.19 223 TRP A CA 1
ATOM 1824 C C . TRP A 1 223 ? -0.115 18.742 22.005 1.00 87.19 223 TRP A C 1
ATOM 1826 O O . TRP A 1 223 ? -0.661 19.709 21.474 1.00 87.19 223 TRP A O 1
ATOM 1836 N N . LEU A 1 224 ? 0.192 17.640 21.308 1.00 84.25 224 LEU A N 1
AT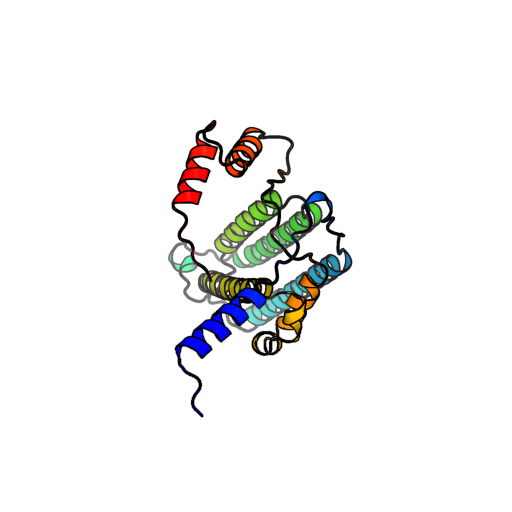OM 1837 C CA . LEU A 1 224 ? -0.121 17.479 19.886 1.00 84.25 224 LEU A CA 1
ATOM 1838 C C . LEU A 1 224 ? -1.626 17.467 19.624 1.00 84.25 224 LEU A C 1
ATOM 1840 O O . LEU A 1 224 ? -2.055 17.947 18.579 1.00 84.25 224 LEU A O 1
ATOM 1844 N N . SER A 1 225 ? -2.425 16.910 20.536 1.00 81.38 225 SER A N 1
ATOM 1845 C CA . SER A 1 225 ? -3.883 16.903 20.412 1.00 81.38 225 SER A CA 1
ATOM 1846 C C . SER A 1 225 ? -4.479 18.306 20.557 1.00 81.38 225 SER A C 1
ATOM 1848 O O . SER A 1 225 ? -5.375 18.657 19.790 1.00 81.38 225 SER A O 1
ATOM 1850 N N . GLU A 1 226 ? -3.931 19.127 21.457 1.00 82.44 226 GLU A N 1
ATOM 1851 C CA . GLU A 1 226 ? -4.334 20.523 21.664 1.00 82.44 226 GLU A CA 1
ATOM 1852 C C . GLU A 1 226 ? -3.950 21.413 20.477 1.00 82.44 226 GLU A C 1
ATOM 1854 O O . GLU A 1 226 ? -4.725 22.275 20.067 1.00 82.44 226 GLU A O 1
ATOM 1859 N N . HIS A 1 227 ? -2.782 21.165 19.878 1.00 83.88 227 HIS A N 1
ATOM 1860 C CA . HIS A 1 227 ? -2.272 21.906 18.719 1.00 83.88 227 HIS A CA 1
ATOM 1861 C C . HIS A 1 227 ? -2.656 21.265 17.380 1.00 83.88 227 HIS A C 1
ATOM 1863 O O . HIS A 1 227 ? -2.198 21.699 16.318 1.00 83.88 227 HIS A O 1
ATOM 1869 N N . ARG A 1 228 ? -3.496 20.223 17.395 1.00 78.25 228 ARG A N 1
ATOM 1870 C CA . ARG A 1 228 ? -3.956 19.571 16.173 1.00 78.25 228 ARG A CA 1
ATOM 1871 C C . ARG A 1 228 ? -4.828 20.554 15.406 1.00 78.25 228 ARG A C 1
ATOM 1873 O O . ARG A 1 228 ? -5.926 20.894 15.842 1.00 78.25 228 ARG A O 1
ATOM 1880 N N . VAL A 1 229 ? -4.371 20.964 14.224 1.00 71.12 229 VAL A N 1
ATOM 1881 C CA . VAL A 1 229 ? -5.202 21.736 13.297 1.00 71.12 229 VAL A CA 1
ATOM 1882 C C . VAL A 1 229 ? -6.460 20.912 13.020 1.00 71.12 229 VAL A C 1
ATOM 1884 O O . VAL A 1 229 ? -6.375 19.802 12.484 1.00 71.12 229 VAL A O 1
ATOM 1887 N N . LYS A 1 230 ? -7.627 21.428 13.425 1.00 54.81 230 LYS A N 1
ATOM 1888 C CA . LYS A 1 230 ? -8.934 20.859 13.077 1.00 54.81 230 LYS A CA 1
ATOM 1889 C C . LYS A 1 230 ? -9.175 21.094 11.590 1.00 54.81 230 LYS A C 1
ATOM 1891 O O . LYS A 1 230 ? -9.924 21.980 11.197 1.00 54.81 230 LYS A O 1
ATOM 1896 N N . LEU A 1 231 ? -8.496 20.319 10.760 1.00 45.06 231 LEU A N 1
ATOM 1897 C CA . LEU A 1 231 ? -8.839 20.189 9.358 1.00 45.06 231 LEU A CA 1
ATOM 1898 C C . LEU A 1 231 ? -10.117 19.346 9.314 1.00 45.06 231 LEU A C 1
ATOM 1900 O O . LEU A 1 231 ? -10.063 18.119 9.308 1.00 45.06 231 LEU A O 1
ATOM 1904 N N . HIS A 1 232 ? -11.263 20.023 9.412 1.00 36.22 232 HIS A N 1
ATOM 1905 C CA . HIS A 1 232 ? -12.532 19.477 8.952 1.00 36.22 232 HIS A CA 1
ATOM 1906 C C . HIS A 1 232 ? -12.428 19.387 7.428 1.00 36.22 232 HIS A C 1
ATOM 1908 O O . HIS A 1 232 ? -12.542 20.404 6.744 1.00 36.22 232 HIS A O 1
ATOM 1914 N N . PHE A 1 233 ? -12.130 18.194 6.929 1.00 33.59 233 PHE A N 1
ATOM 1915 C CA . PHE A 1 233 ? -12.417 17.810 5.555 1.00 33.59 233 PHE A CA 1
ATOM 1916 C C . PHE A 1 233 ? -13.602 16.852 5.586 1.00 33.59 233 PHE A C 1
ATOM 1918 O O . PHE A 1 233 ? -13.659 16.049 6.550 1.00 33.59 233 PHE A O 1
#